Protein AF-U1NSD7-F1 (afdb_monomer_lite)

Secondary structure (DSSP, 8-state):
---TTSGGGS-TTTTSS----B-TTS--B--TT-S---TT-----HHHHHHHHHHHHHHHHHHHHHHHTTSS-HHHHHHH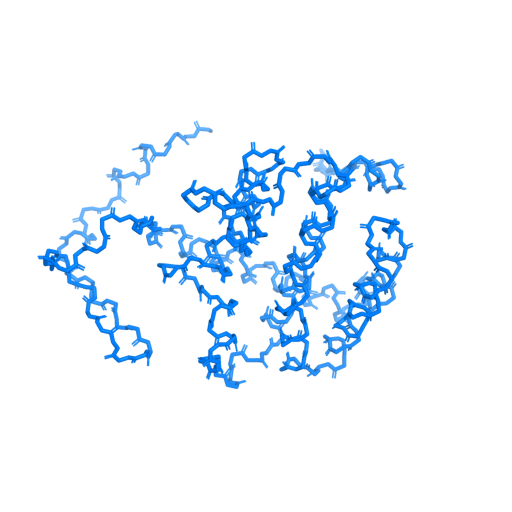HHT-TTS-HHHHHHHHHHHHHHHTT-HHHHHHHHHHHHHHHHHHHHHHTT---EEEETTEEEEPPHHHHHHHHHHHT-HHHHHHHHHHHT-TTTT-HHHHHHTT---GGG-SHHHHHHHHHHHHHHHHHHSHHHHHHHH---------

Structure (mmCIF, N/CA/C/O backbone):
data_AF-U1NSD7-F1
#
_entry.id   AF-U1NSD7-F1
#
loop_
_atom_site.group_PDB
_atom_site.id
_atom_site.type_symbol
_atom_site.label_atom_id
_atom_site.label_alt_id
_atom_site.label_comp_id
_atom_site.label_asym_id
_atom_site.label_entity_id
_atom_site.label_seq_id
_atom_site.pdbx_PDB_ins_code
_atom_site.Cartn_x
_atom_site.Cartn_y
_atom_site.Cartn_z
_atom_site.occupancy
_atom_site.B_iso_or_equiv
_atom_site.auth_seq_id
_atom_site.auth_comp_id
_atom_site.auth_asym_id
_atom_site.auth_atom_id
_atom_site.pdbx_PDB_model_num
ATOM 1 N N . TRP A 1 1 ? -5.505 -25.548 -16.895 1.00 31.30 1 TRP A N 1
ATOM 2 C CA . TRP A 1 1 ? -4.388 -24.746 -17.408 1.00 31.30 1 TRP A CA 1
ATOM 3 C C . TRP A 1 1 ? -4.687 -24.513 -18.867 1.00 31.30 1 TRP A C 1
ATOM 5 O O . TRP A 1 1 ? -4.387 -25.375 -19.680 1.00 31.30 1 TRP A O 1
ATOM 15 N N . GLU A 1 2 ? -5.412 -23.439 -19.145 1.00 28.89 2 GLU A N 1
ATOM 16 C CA . GLU A 1 2 ? -5.669 -22.968 -20.506 1.00 28.89 2 GLU A CA 1
ATOM 17 C C . GLU A 1 2 ? -4.778 -21.746 -20.707 1.00 28.89 2 GLU A C 1
ATOM 19 O O . GLU A 1 2 ? -4.651 -20.900 -19.818 1.00 28.89 2 GLU A O 1
ATOM 24 N N . THR A 1 3 ? -4.068 -21.737 -21.825 1.00 34.81 3 THR A N 1
ATOM 25 C CA . THR A 1 3 ? -3.119 -20.695 -22.215 1.00 34.81 3 THR A CA 1
ATOM 26 C C . THR A 1 3 ? -3.888 -19.450 -22.663 1.00 34.81 3 THR A C 1
ATOM 28 O O . THR A 1 3 ? -5.005 -19.556 -23.163 1.00 34.81 3 THR A O 1
ATOM 31 N N . ILE A 1 4 ? -3.278 -18.270 -22.521 1.00 41.53 4 ILE A N 1
ATOM 32 C CA . ILE A 1 4 ? -3.845 -16.942 -22.843 1.00 41.53 4 ILE A CA 1
ATOM 33 C C . ILE A 1 4 ? -4.476 -16.865 -24.255 1.00 41.53 4 ILE A C 1
ATOM 35 O O . ILE A 1 4 ? -5.395 -16.079 -24.466 1.00 41.53 4 ILE A O 1
ATOM 39 N N . GLU A 1 5 ? -4.055 -17.720 -25.191 1.00 40.72 5 GLU A N 1
ATOM 40 C CA . GLU A 1 5 ? -4.602 -17.812 -26.554 1.00 40.72 5 GLU A CA 1
ATOM 41 C C . GLU A 1 5 ? -6.031 -18.390 -26.645 1.00 40.72 5 GLU A C 1
ATOM 43 O O . GLU A 1 5 ? -6.730 -18.121 -27.618 1.00 40.72 5 GLU A O 1
ATOM 48 N N . GLU A 1 6 ? -6.516 -19.158 -25.663 1.00 37.75 6 GLU A N 1
ATOM 49 C CA . GLU A 1 6 ? -7.816 -19.851 -25.785 1.00 37.75 6 GLU A CA 1
ATOM 50 C C . GLU A 1 6 ? -9.026 -18.959 -25.439 1.00 37.75 6 GLU A C 1
ATOM 52 O O . GLU A 1 6 ? -10.132 -19.171 -25.942 1.00 37.75 6 GLU A O 1
ATOM 57 N N . ILE A 1 7 ? -8.809 -17.893 -24.659 1.00 44.31 7 ILE A N 1
ATOM 58 C CA . ILE A 1 7 ? -9.862 -16.967 -24.200 1.00 44.31 7 ILE A CA 1
ATOM 59 C C . ILE A 1 7 ? -10.321 -16.010 -25.322 1.00 44.31 7 ILE A C 1
ATOM 61 O O . ILE A 1 7 ? -11.402 -15.426 -25.239 1.00 44.31 7 ILE A O 1
ATOM 65 N N . GLU A 1 8 ? -9.552 -15.871 -26.408 1.00 40.22 8 GLU A N 1
ATOM 66 C CA . GLU A 1 8 ? -9.889 -14.985 -27.535 1.00 40.22 8 GLU A CA 1
ATOM 67 C C . GLU A 1 8 ? -10.982 -15.528 -28.472 1.00 40.22 8 GLU A C 1
ATOM 69 O O . GLU A 1 8 ? -11.504 -14.778 -29.299 1.00 40.22 8 GLU A O 1
ATOM 74 N N . SER A 1 9 ? -11.371 -16.802 -28.361 1.00 37.41 9 SER A N 1
ATOM 75 C CA . SER A 1 9 ? -12.237 -17.426 -29.374 1.00 37.41 9 SER A CA 1
ATOM 76 C C . SER A 1 9 ? -13.749 -17.272 -29.159 1.00 37.41 9 SER A C 1
ATOM 78 O O . SER A 1 9 ? -14.505 -17.459 -30.111 1.00 37.41 9 SER A O 1
ATOM 80 N N . ASP A 1 10 ? -14.213 -16.837 -27.983 1.00 43.09 10 ASP A N 1
ATOM 81 C CA . ASP A 1 10 ? -15.645 -16.823 -27.657 1.00 43.09 10 ASP A CA 1
ATOM 82 C C . ASP A 1 10 ? -16.159 -15.427 -27.265 1.00 43.09 10 ASP A C 1
ATOM 84 O O . ASP A 1 10 ? -16.451 -15.140 -26.107 1.00 43.09 10 ASP A O 1
ATOM 88 N N . THR A 1 11 ? -16.292 -14.522 -28.245 1.00 41.94 11 THR A N 1
ATOM 89 C CA . THR A 1 11 ? -17.484 -13.650 -28.421 1.00 41.94 11 THR A CA 1
ATOM 90 C C . THR A 1 11 ? -17.324 -12.691 -29.619 1.00 41.94 11 THR A C 1
ATOM 92 O O . THR A 1 11 ? -16.717 -11.628 -29.492 1.00 41.94 11 THR A O 1
ATOM 95 N N . PRO A 1 12 ? -17.957 -12.961 -30.779 1.00 45.25 12 PRO A N 1
ATOM 96 C CA . PRO A 1 12 ? -17.819 -12.141 -31.993 1.00 45.25 12 PRO A CA 1
ATOM 97 C C . PRO A 1 12 ? -18.627 -10.826 -31.970 1.00 45.25 12 PRO A C 1
ATOM 99 O O . PRO A 1 12 ? -18.708 -10.127 -32.975 1.00 45.25 12 PRO A O 1
ATOM 102 N N . LEU A 1 13 ? -19.257 -10.485 -30.839 1.00 40.19 13 LEU A N 1
ATOM 103 C CA . LEU A 1 13 ? -20.096 -9.288 -30.678 1.00 40.19 13 LEU A CA 1
ATOM 104 C C . LEU A 1 13 ? -19.347 -8.092 -30.069 1.00 40.19 13 LEU A C 1
ATOM 106 O O . LEU A 1 13 ? -19.846 -6.970 -30.135 1.00 40.19 13 LEU A O 1
ATOM 110 N N . SER A 1 14 ? -18.159 -8.304 -29.495 1.00 46.53 14 SER A N 1
ATOM 111 C CA . SER A 1 14 ? -17.355 -7.242 -28.870 1.00 46.53 14 SER A CA 1
ATOM 112 C C . SER A 1 14 ? -16.599 -6.370 -29.883 1.00 46.53 14 SER A C 1
ATOM 114 O O . SER A 1 14 ? -16.209 -5.257 -29.545 1.00 46.53 14 SER A O 1
ATOM 116 N N . SER A 1 15 ? -16.454 -6.832 -31.130 1.00 43.66 15 SER A N 1
ATOM 117 C CA . SER A 1 15 ? -15.701 -6.170 -32.206 1.00 43.66 15 SER A CA 1
ATOM 118 C C . SER A 1 15 ? -16.514 -5.180 -33.053 1.00 43.66 15 SER A C 1
ATOM 120 O O . SER A 1 15 ? -15.960 -4.533 -33.937 1.00 43.66 15 SER A O 1
ATOM 122 N N . ILE A 1 16 ? -17.827 -5.049 -32.818 1.00 45.16 16 ILE A N 1
ATOM 123 C CA . ILE A 1 16 ? -18.730 -4.256 -33.679 1.00 45.16 16 ILE A CA 1
ATOM 124 C C . ILE A 1 16 ? -19.013 -2.852 -33.114 1.00 45.16 16 ILE A C 1
ATOM 126 O O . ILE A 1 16 ? -19.447 -1.966 -33.850 1.00 45.16 16 ILE A O 1
ATOM 130 N N . LEU A 1 17 ? -18.750 -2.606 -31.828 1.00 36.50 17 LEU A N 1
ATOM 131 C CA . LEU A 1 17 ? -19.009 -1.310 -31.198 1.00 36.50 17 LEU A CA 1
ATOM 132 C C . LEU A 1 17 ? -17.693 -0.657 -30.762 1.00 36.50 17 LEU A C 1
ATOM 134 O O . LEU A 1 17 ? -17.072 -1.158 -29.824 1.00 36.50 17 LEU A O 1
ATOM 138 N N . PRO A 1 18 ? -17.273 0.466 -31.379 1.00 33.91 18 PRO A N 1
ATOM 139 C CA . PRO A 1 18 ? -16.110 1.199 -30.902 1.00 33.91 18 PRO A CA 1
ATOM 140 C C . PRO A 1 18 ? -16.374 1.666 -29.467 1.00 33.91 18 PRO A C 1
ATOM 142 O O . PRO A 1 18 ? -17.299 2.439 -29.202 1.00 33.91 18 PRO A O 1
ATOM 145 N N . ARG A 1 19 ? -15.581 1.159 -28.518 1.00 41.97 19 ARG A N 1
ATOM 146 C CA . ARG A 1 19 ? -15.600 1.626 -27.131 1.00 41.97 19 ARG A CA 1
ATOM 147 C C . ARG A 1 19 ? -14.821 2.928 -27.060 1.00 41.97 19 ARG A C 1
ATOM 149 O O . ARG A 1 19 ? -13.606 2.930 -27.199 1.00 41.97 19 ARG A O 1
ATOM 156 N N . VAL A 1 20 ? -15.536 4.017 -26.813 1.00 39.59 20 VAL A N 1
ATOM 157 C CA . VAL A 1 20 ? -14.927 5.285 -26.424 1.00 39.59 20 VAL A CA 1
ATOM 158 C C . VAL A 1 20 ? -14.818 5.289 -24.904 1.00 39.59 20 VAL A C 1
ATOM 160 O O . VAL A 1 20 ? -15.831 5.402 -24.210 1.00 39.59 20 VAL A O 1
ATOM 163 N N . THR A 1 21 ? -13.605 5.142 -24.378 1.00 41.38 21 THR A N 1
ATOM 164 C CA . THR A 1 21 ? -13.328 5.384 -22.959 1.00 41.38 21 THR A CA 1
ATOM 165 C C . THR A 1 21 ? -12.949 6.854 -22.815 1.00 41.38 21 THR A C 1
ATOM 167 O O . THR A 1 21 ? -11.930 7.293 -23.343 1.00 41.38 21 THR A O 1
ATOM 170 N N . ILE A 1 22 ? -13.801 7.637 -22.155 1.00 36.88 22 ILE A N 1
ATOM 171 C CA . ILE A 1 22 ? -13.512 9.034 -21.816 1.00 36.88 22 ILE A CA 1
ATOM 172 C C . ILE A 1 22 ? -12.906 9.019 -20.413 1.00 36.88 22 ILE A C 1
ATOM 174 O O . ILE A 1 22 ? -13.562 8.566 -19.473 1.00 36.88 22 ILE A O 1
ATOM 178 N N . SER A 1 23 ? -11.660 9.475 -20.276 1.00 42.47 23 SER A N 1
ATOM 179 C CA . SER A 1 23 ? -11.066 9.716 -18.960 1.00 42.47 23 SER A CA 1
ATOM 180 C C . SER A 1 23 ? -11.851 10.821 -18.224 1.00 42.47 23 SER A C 1
ATOM 182 O O . SER A 1 23 ? -12.270 11.787 -18.873 1.00 42.47 23 SER A O 1
ATOM 184 N N . PRO A 1 24 ? -12.026 10.753 -16.886 1.00 42.16 24 PRO A N 1
ATOM 185 C CA . PRO A 1 24 ? -12.584 11.855 -16.090 1.00 42.16 24 PRO A CA 1
ATOM 186 C C . PRO A 1 24 ? -11.844 13.192 -16.277 1.00 42.16 24 PRO A C 1
ATOM 188 O O . PRO A 1 24 ? -12.380 14.247 -15.951 1.00 42.16 24 PRO A O 1
ATOM 191 N N . GLU A 1 25 ? -10.617 13.147 -16.801 1.00 52.44 25 GLU A N 1
ATOM 192 C CA . GLU A 1 25 ? -9.709 14.283 -16.971 1.00 52.44 25 GLU A CA 1
ATOM 193 C C . GLU A 1 25 ? -10.022 15.170 -18.189 1.00 52.44 25 GLU A C 1
ATOM 195 O O . GLU A 1 25 ? -9.401 16.218 -18.349 1.00 52.44 25 GLU A O 1
ATOM 200 N N . GLY A 1 26 ? -10.961 14.788 -19.065 1.00 44.19 26 GLY A N 1
ATOM 201 C CA . GLY A 1 26 ? -11.290 15.571 -20.266 1.00 44.19 26 GLY A CA 1
ATOM 202 C C . GLY A 1 26 ? -10.162 15.657 -21.307 1.00 44.19 26 GLY A C 1
ATOM 203 O O . GLY A 1 26 ? -10.347 16.308 -22.335 1.00 44.19 26 GLY A O 1
ATOM 204 N N . ASP A 1 27 ? -9.037 14.977 -21.074 1.00 35.06 27 ASP A N 1
ATOM 205 C CA . ASP A 1 27 ? -7.913 14.884 -21.995 1.00 35.06 27 ASP A CA 1
ATOM 206 C C . ASP A 1 27 ? -7.898 13.506 -22.682 1.00 35.06 27 ASP A C 1
ATOM 208 O O . ASP A 1 27 ? -7.796 12.461 -22.046 1.00 35.06 27 ASP A O 1
ATOM 212 N N . SER A 1 28 ? -7.998 13.561 -24.013 1.00 43.28 28 SER A N 1
ATOM 213 C CA . SER A 1 28 ? -7.867 12.508 -25.035 1.00 43.28 28 SER A CA 1
ATOM 214 C C . SER A 1 28 ? -8.832 11.310 -25.051 1.00 43.28 28 SER A C 1
ATOM 216 O O . SER A 1 28 ? -8.999 10.541 -24.112 1.00 43.28 28 SER A O 1
ATOM 218 N N . ILE A 1 29 ? -9.397 11.126 -26.244 1.00 42.19 29 ILE A N 1
ATOM 219 C CA . ILE A 1 29 ? -10.290 10.060 -26.696 1.00 42.19 29 ILE A CA 1
ATOM 220 C C . ILE A 1 29 ? -9.451 8.806 -26.990 1.00 42.19 29 ILE A C 1
ATOM 222 O O . ILE A 1 29 ? -8.629 8.834 -27.910 1.00 42.19 29 ILE A O 1
ATOM 226 N N . GLU A 1 30 ? -9.694 7.686 -26.299 1.00 40.75 30 GLU A N 1
ATOM 227 C CA . GLU A 1 30 ? -9.318 6.367 -26.829 1.00 40.75 30 GLU A CA 1
ATOM 228 C C . GLU A 1 30 ? -10.147 6.127 -28.102 1.00 40.75 30 GLU A C 1
ATOM 230 O O . GLU A 1 30 ? -11.288 5.672 -28.059 1.00 40.75 30 GLU A O 1
ATOM 235 N N . THR A 1 31 ? -9.590 6.512 -29.249 1.00 39.53 31 THR A N 1
ATOM 236 C CA . THR A 1 31 ? -10.098 6.129 -30.567 1.00 39.53 31 THR A CA 1
ATOM 237 C C . THR A 1 31 ? -9.090 5.149 -31.131 1.00 39.53 31 THR A C 1
ATOM 239 O O . THR A 1 31 ? -7.909 5.487 -31.243 1.00 39.53 31 THR A O 1
ATOM 242 N N . GLU A 1 32 ? -9.529 3.936 -31.466 1.00 37.91 32 GLU A N 1
ATOM 243 C CA . GLU A 1 32 ? -8.709 3.018 -32.255 1.00 37.91 32 GLU A CA 1
ATOM 244 C C . GLU A 1 32 ? -8.234 3.746 -33.524 1.00 37.91 32 GLU A C 1
ATOM 246 O O . GLU A 1 32 ? -9.044 4.121 -34.370 1.00 37.91 32 GLU A O 1
ATOM 251 N N . GLY A 1 33 ? -6.921 4.000 -33.620 1.00 38.47 33 GLY A N 1
ATOM 252 C CA . GLY A 1 33 ? -6.278 4.580 -34.805 1.00 38.47 33 GLY A CA 1
ATOM 253 C C . GLY A 1 33 ? -5.841 6.052 -34.744 1.00 38.47 33 GLY A C 1
ATOM 254 O O . GLY A 1 33 ? -5.567 6.618 -35.802 1.00 38.47 33 GLY A O 1
ATOM 255 N N . SER A 1 34 ? -5.748 6.704 -33.577 1.00 34.00 34 SER A N 1
ATOM 256 C CA . SER A 1 34 ? -5.193 8.072 -33.515 1.00 34.00 34 SER A CA 1
ATOM 257 C C . SER A 1 34 ? -3.653 8.086 -33.668 1.00 34.00 34 SER A C 1
ATOM 259 O O . SER A 1 34 ? -2.983 7.362 -32.937 1.00 34.00 34 SER A O 1
ATOM 261 N N . PRO A 1 35 ? -3.045 8.925 -34.539 1.00 33.97 35 PRO A N 1
ATOM 262 C CA . PRO A 1 35 ? -1.593 8.942 -34.793 1.00 33.97 35 PRO A CA 1
ATOM 263 C C . PRO A 1 35 ? -0.736 9.513 -33.647 1.00 33.97 35 PRO A C 1
ATOM 265 O O . PRO A 1 35 ? 0.480 9.619 -33.783 1.00 33.97 35 PRO A O 1
ATOM 268 N N . LEU A 1 36 ? -1.347 9.908 -32.528 1.00 37.72 36 LEU A N 1
ATOM 269 C CA . LEU A 1 36 ? -0.667 10.392 -31.323 1.00 37.72 36 LEU A CA 1
ATOM 270 C C . LEU A 1 36 ? -0.324 9.216 -30.394 1.00 37.72 36 LEU A C 1
ATOM 272 O O . LEU A 1 36 ? -0.655 9.218 -29.211 1.00 37.72 36 LEU A O 1
ATOM 276 N N . HIS A 1 37 ? 0.306 8.179 -30.937 1.00 41.25 37 HIS A N 1
ATOM 277 C CA . HIS A 1 37 ? 0.851 7.096 -30.131 1.00 41.25 37 HIS A CA 1
ATOM 278 C C . HIS A 1 37 ? 2.202 7.542 -29.556 1.00 41.25 37 HIS A C 1
ATOM 280 O O . HIS A 1 37 ? 3.176 7.698 -30.286 1.00 41.25 37 HIS A O 1
ATOM 286 N N . GLN A 1 38 ? 2.276 7.729 -28.234 1.00 40.12 38 GLN A N 1
ATOM 287 C CA . GLN A 1 38 ? 3.502 7.348 -27.532 1.00 40.12 38 GLN A CA 1
ATOM 288 C C . GLN A 1 38 ? 3.612 5.831 -27.716 1.00 40.12 38 GLN A C 1
ATOM 290 O O . GLN A 1 38 ? 2.783 5.094 -27.186 1.00 40.12 38 GLN A O 1
ATOM 295 N N . GLU A 1 39 ? 4.570 5.395 -28.531 1.00 37.69 39 GLU A N 1
ATOM 296 C CA . GLU A 1 39 ? 4.780 3.999 -28.947 1.00 37.69 39 GLU A CA 1
ATOM 297 C C . GLU A 1 39 ? 5.115 3.039 -27.783 1.00 37.69 39 GLU A C 1
ATOM 299 O O . GLU A 1 39 ? 5.142 1.832 -27.992 1.00 37.69 39 GLU A O 1
ATOM 304 N N . ASP A 1 40 ? 5.263 3.538 -26.550 1.00 45.72 40 ASP A N 1
ATOM 305 C CA . ASP A 1 40 ? 5.818 2.776 -25.420 1.00 45.72 40 ASP A CA 1
ATOM 306 C C . ASP A 1 40 ? 4.846 2.518 -24.249 1.00 45.72 40 ASP A C 1
ATOM 308 O O . ASP A 1 40 ? 5.251 1.979 -23.220 1.00 45.72 40 ASP A O 1
ATOM 312 N N . ALA A 1 41 ? 3.568 2.907 -24.339 1.00 55.59 41 ALA A N 1
ATOM 313 C CA . ALA A 1 41 ? 2.619 2.641 -23.252 1.00 55.59 41 ALA A CA 1
ATOM 314 C C . ALA A 1 41 ? 2.066 1.208 -23.339 1.00 55.59 41 ALA A C 1
ATOM 316 O O . ALA A 1 41 ? 1.315 0.882 -24.261 1.00 55.59 41 ALA A O 1
ATOM 317 N N . GLU A 1 42 ? 2.390 0.367 -22.352 1.00 66.00 42 GLU A N 1
ATOM 318 C CA . GLU A 1 42 ? 1.842 -0.985 -22.220 1.00 66.00 42 GLU A CA 1
ATOM 319 C C . GLU A 1 42 ? 0.298 -0.924 -22.214 1.00 66.00 42 GLU A C 1
ATOM 321 O O . GLU A 1 42 ? -0.338 -0.312 -21.342 1.00 66.00 42 GLU A O 1
ATOM 326 N N . ARG A 1 43 ? -0.340 -1.507 -23.239 1.00 80.06 43 ARG A N 1
ATOM 327 C CA . ARG A 1 43 ? -1.804 -1.514 -23.361 1.00 80.06 43 ARG A CA 1
ATOM 328 C C . ARG A 1 43 ? -2.369 -2.635 -22.498 1.00 80.06 43 ARG A C 1
ATOM 330 O O . ARG A 1 43 ? -2.435 -3.781 -22.929 1.00 80.06 43 ARG A O 1
ATOM 337 N N . ILE A 1 44 ? -2.834 -2.289 -21.300 1.00 87.00 44 ILE A N 1
ATOM 338 C CA . ILE A 1 44 ? -3.449 -3.254 -20.381 1.00 87.00 44 ILE A CA 1
ATOM 339 C C . ILE A 1 44 ? -4.798 -3.733 -20.954 1.00 87.00 44 ILE A C 1
ATOM 341 O O . ILE A 1 44 ? -5.690 -2.901 -21.189 1.00 87.00 44 ILE A O 1
ATOM 345 N N . PRO A 1 45 ? -5.002 -5.053 -21.145 1.00 88.88 45 PRO A N 1
ATOM 346 C CA . PRO A 1 45 ? -6.251 -5.594 -21.668 1.00 88.88 45 PRO A CA 1
ATOM 347 C C . PRO A 1 45 ? -7.475 -5.181 -20.839 1.00 88.88 45 PRO A C 1
ATOM 349 O O . PRO A 1 45 ? -7.471 -5.184 -19.606 1.00 88.88 45 PRO A O 1
ATOM 352 N N . SER A 1 46 ? -8.582 -4.861 -21.517 1.00 87.94 46 SER A N 1
ATOM 353 C CA . SER A 1 46 ? -9.833 -4.485 -20.835 1.00 87.94 46 SER A CA 1
ATOM 354 C C . SER A 1 46 ? -10.407 -5.621 -19.982 1.00 87.94 46 SER A C 1
ATOM 356 O O . SER A 1 46 ? -11.000 -5.358 -18.935 1.00 87.94 46 SER A O 1
ATOM 358 N N . SER A 1 47 ? -10.227 -6.871 -20.418 1.00 88.81 47 SER A N 1
ATOM 359 C CA . SER A 1 47 ? -10.604 -8.077 -19.672 1.00 88.81 47 SER A CA 1
ATOM 360 C C . SER A 1 47 ? -9.869 -8.158 -18.336 1.00 88.81 47 SER A C 1
ATOM 362 O O . SER A 1 47 ? -10.514 -8.347 -17.306 1.00 88.81 47 SER A O 1
ATOM 364 N N . TYR A 1 48 ? -8.558 -7.902 -18.341 1.00 90.62 48 TYR A N 1
ATOM 365 C CA . TYR A 1 48 ? -7.739 -7.867 -17.133 1.00 90.62 48 TYR A CA 1
ATOM 366 C C . TYR A 1 48 ? -8.235 -6.799 -16.151 1.00 90.62 48 TYR A C 1
ATOM 368 O O . TYR A 1 48 ? -8.524 -7.106 -14.997 1.00 90.62 48 TYR A O 1
ATOM 376 N N . LYS A 1 49 ? -8.450 -5.557 -16.612 1.00 88.75 49 LYS A N 1
ATOM 377 C CA . LYS A 1 49 ? -8.973 -4.471 -15.756 1.00 88.75 49 LYS A CA 1
ATOM 378 C C . LYS A 1 49 ? -10.321 -4.825 -15.122 1.00 88.75 49 LYS A C 1
ATOM 380 O O . LYS A 1 49 ? -10.569 -4.515 -13.958 1.00 88.75 49 LYS A O 1
ATOM 385 N N . MET A 1 50 ? -11.204 -5.469 -15.883 1.00 89.81 50 MET A N 1
ATOM 386 C CA . MET A 1 50 ? -12.506 -5.911 -15.386 1.00 89.81 50 MET A CA 1
ATOM 387 C C . MET A 1 50 ? -12.367 -7.018 -14.335 1.00 89.81 50 MET A C 1
ATOM 389 O O . MET A 1 50 ? -13.008 -6.943 -13.285 1.00 89.81 50 MET A O 1
ATOM 393 N N . GLN A 1 51 ? -11.517 -8.012 -14.595 1.00 91.19 51 GLN A N 1
ATOM 394 C CA . GLN A 1 51 ? -11.247 -9.106 -13.668 1.00 91.19 51 GLN A CA 1
ATOM 395 C C . GLN A 1 51 ? -10.609 -8.596 -12.373 1.00 91.19 51 GLN A C 1
ATOM 397 O O . GLN A 1 51 ? -11.084 -8.934 -11.293 1.00 91.19 51 GLN A O 1
ATOM 402 N N . MET A 1 52 ? -9.609 -7.719 -12.469 1.00 92.50 52 MET A N 1
ATOM 403 C CA . MET A 1 52 ? -8.958 -7.091 -11.321 1.00 92.50 52 MET A CA 1
ATOM 404 C C . MET A 1 52 ? -9.972 -6.370 -10.427 1.00 92.50 52 MET A C 1
ATOM 406 O O . MET A 1 52 ? -10.028 -6.624 -9.228 1.00 92.50 52 MET A O 1
ATOM 410 N N . ARG A 1 53 ? -10.842 -5.525 -10.999 1.00 92.25 53 ARG A N 1
ATOM 411 C CA . ARG A 1 53 ? -11.898 -4.838 -10.230 1.00 92.25 53 ARG A CA 1
ATOM 412 C C . ARG A 1 53 ? -12.859 -5.816 -9.561 1.00 92.25 53 ARG A C 1
ATOM 414 O O . ARG A 1 53 ? -13.299 -5.575 -8.438 1.00 92.25 53 ARG A O 1
ATOM 421 N N . HIS A 1 54 ? -13.198 -6.908 -10.244 1.00 92.69 54 HIS A N 1
ATOM 422 C CA . HIS A 1 54 ? -14.063 -7.943 -9.692 1.00 92.69 54 HIS A CA 1
ATOM 423 C C . HIS A 1 54 ? -13.411 -8.651 -8.496 1.00 92.69 54 HIS A C 1
ATOM 425 O O . HIS A 1 54 ? -14.030 -8.740 -7.435 1.00 92.69 54 HIS A O 1
ATOM 431 N N . LEU A 1 55 ? -12.156 -9.085 -8.636 1.00 93.25 55 LEU A N 1
ATOM 432 C CA . LEU A 1 55 ? -11.398 -9.741 -7.568 1.00 93.25 55 LEU A CA 1
ATOM 433 C C . LEU A 1 55 ? -11.154 -8.800 -6.384 1.00 93.25 55 LEU A C 1
ATOM 435 O O . LEU A 1 55 ? -11.403 -9.188 -5.245 1.00 93.25 55 LEU A O 1
ATOM 439 N N . ASN A 1 56 ? -10.795 -7.540 -6.644 1.00 94.81 56 ASN A N 1
ATOM 440 C CA . ASN A 1 56 ? -10.646 -6.516 -5.610 1.00 94.81 56 ASN A CA 1
ATOM 441 C C . ASN A 1 56 ? -11.942 -6.323 -4.820 1.00 94.81 56 ASN A C 1
ATOM 443 O O . ASN A 1 56 ? -11.910 -6.202 -3.601 1.00 94.81 56 ASN A O 1
ATOM 447 N N . ARG A 1 57 ? -13.103 -6.350 -5.484 1.00 95.06 57 ARG A N 1
ATOM 448 C CA . ARG A 1 57 ? -14.399 -6.255 -4.800 1.00 95.06 57 ARG A CA 1
ATOM 449 C C . ARG A 1 57 ? -14.689 -7.475 -3.923 1.00 95.06 57 ARG A C 1
ATOM 451 O O . ARG A 1 57 ? -15.226 -7.311 -2.830 1.00 95.06 57 ARG A O 1
ATOM 458 N N . ILE A 1 58 ? -14.355 -8.683 -4.381 1.00 96.69 58 ILE A N 1
ATOM 459 C CA . ILE A 1 58 ? -14.486 -9.901 -3.566 1.00 96.69 58 ILE A CA 1
ATOM 460 C C . ILE A 1 58 ? -13.585 -9.802 -2.333 1.00 96.69 58 ILE A C 1
ATOM 462 O O . ILE A 1 58 ? -14.061 -10.028 -1.221 1.00 96.69 58 ILE A O 1
ATOM 466 N N . LEU A 1 59 ? -12.322 -9.414 -2.523 1.00 95.31 59 LEU A N 1
ATOM 467 C CA . LEU A 1 59 ? -11.358 -9.236 -1.442 1.00 95.31 59 LEU A CA 1
ATOM 468 C C . LEU A 1 59 ? -11.848 -8.206 -0.421 1.00 95.31 59 LEU A C 1
ATOM 470 O O . LEU A 1 59 ? -11.876 -8.497 0.766 1.00 95.31 59 LEU A O 1
ATOM 474 N N . VAL A 1 60 ? -12.309 -7.039 -0.873 1.00 96.75 60 VAL A N 1
ATOM 475 C CA . VAL A 1 60 ? -12.844 -5.983 0.004 1.00 96.75 60 VAL A CA 1
ATOM 476 C C . VAL A 1 60 ? -14.028 -6.479 0.816 1.00 96.75 60 VAL A C 1
ATOM 478 O O . VAL A 1 60 ? -14.085 -6.218 2.010 1.00 96.75 60 VAL A O 1
ATOM 481 N N . ASN A 1 61 ? -14.963 -7.205 0.201 1.00 96.19 61 ASN A N 1
ATOM 482 C CA . ASN A 1 61 ? -16.112 -7.744 0.926 1.00 96.19 61 ASN A CA 1
ATOM 483 C C . ASN A 1 61 ? -15.685 -8.771 1.985 1.00 96.19 61 ASN A C 1
ATOM 485 O O . ASN A 1 61 ? -16.264 -8.807 3.069 1.00 96.19 61 ASN A O 1
ATOM 489 N N . ALA A 1 62 ? -14.682 -9.599 1.679 1.00 96.25 62 ALA A N 1
ATOM 490 C CA . ALA A 1 62 ? -14.128 -10.549 2.635 1.00 96.25 62 ALA A CA 1
ATOM 491 C C . ALA A 1 62 ? -13.417 -9.828 3.791 1.00 96.25 62 ALA A C 1
ATOM 493 O O . ALA A 1 62 ? -13.696 -10.126 4.948 1.00 96.25 62 ALA A O 1
ATOM 494 N N . LEU A 1 63 ? -12.560 -8.848 3.486 1.00 94.69 63 LEU A N 1
ATOM 495 C CA . LEU A 1 63 ? -11.871 -8.027 4.483 1.00 94.69 63 LEU A CA 1
ATOM 496 C C . LEU A 1 63 ? -12.868 -7.282 5.368 1.00 94.69 63 LEU A C 1
ATOM 498 O O . LEU A 1 63 ? -12.726 -7.333 6.582 1.00 94.69 63 LEU A O 1
ATOM 502 N N . TYR A 1 64 ? -13.911 -6.696 4.779 1.00 95.12 64 TYR A N 1
ATOM 503 C CA . TYR A 1 64 ? -14.977 -6.028 5.516 1.00 95.12 64 TYR A CA 1
ATOM 504 C C . TYR A 1 64 ? -15.662 -6.975 6.503 1.00 95.12 64 TYR A C 1
ATOM 506 O O . TYR A 1 64 ? -15.779 -6.659 7.683 1.00 95.12 64 TYR A O 1
ATOM 514 N N . GLY A 1 65 ? -16.052 -8.173 6.053 1.00 95.62 65 GLY A N 1
ATOM 515 C CA . GLY A 1 65 ? -16.647 -9.180 6.934 1.00 95.62 65 GLY A CA 1
ATOM 516 C C . GLY A 1 65 ? -15.717 -9.596 8.077 1.00 95.62 65 GLY A C 1
ATOM 517 O O . GLY A 1 65 ? -16.161 -9.703 9.215 1.00 95.62 65 GLY A O 1
ATOM 518 N N . LEU A 1 66 ? -14.425 -9.786 7.794 1.00 94.69 66 LEU A N 1
ATOM 519 C CA . LEU A 1 66 ? -13.426 -10.147 8.803 1.00 94.69 66 LEU A CA 1
ATOM 520 C C . LEU A 1 66 ? -13.175 -9.014 9.807 1.00 94.69 66 LEU A C 1
ATOM 522 O O . LEU A 1 66 ? -13.001 -9.286 10.994 1.00 94.69 66 LEU A O 1
ATOM 526 N N . THR A 1 67 ? -13.178 -7.755 9.360 1.00 93.25 67 THR A N 1
ATOM 527 C CA . THR A 1 67 ? -13.020 -6.603 10.256 1.00 93.25 67 THR A CA 1
ATOM 528 C C . THR A 1 67 ? -14.252 -6.379 11.124 1.00 93.25 67 THR A C 1
ATOM 530 O O . THR A 1 67 ? -14.116 -6.196 12.329 1.00 93.25 67 THR A O 1
ATOM 533 N N . GLU A 1 68 ? -15.454 -6.471 10.550 1.00 92.88 68 GLU A N 1
ATOM 534 C CA . GLU A 1 68 ? -16.718 -6.301 11.284 1.00 92.88 68 GLU A CA 1
ATOM 535 C C . GLU A 1 68 ? -16.934 -7.399 12.334 1.00 92.88 68 GLU A C 1
ATOM 537 O O . GLU A 1 68 ? -17.429 -7.133 13.429 1.00 92.88 68 GLU A O 1
ATOM 542 N N . ASN A 1 69 ? -16.525 -8.636 12.035 1.00 94.31 69 ASN A N 1
ATOM 543 C CA . ASN A 1 69 ? -16.612 -9.750 12.981 1.00 94.31 69 ASN A CA 1
ATOM 544 C C . ASN A 1 69 ? -15.522 -9.714 14.069 1.00 94.31 69 ASN A C 1
ATOM 546 O O . ASN A 1 69 ? -15.581 -10.501 15.014 1.00 94.31 69 ASN A O 1
ATOM 550 N N . GLY A 1 70 ? -14.526 -8.829 13.946 1.00 92.69 70 GLY A N 1
ATOM 551 C CA . GLY A 1 70 ? -13.372 -8.769 14.846 1.00 92.69 70 GLY A CA 1
ATOM 552 C C . GLY A 1 70 ? -12.347 -9.891 14.638 1.00 92.69 70 GLY A C 1
ATOM 553 O O . GLY A 1 70 ? -11.476 -10.074 15.486 1.00 92.69 70 GLY A O 1
ATOM 554 N N . ASP A 1 71 ? -12.428 -10.628 13.525 1.00 94.06 71 ASP A N 1
ATOM 555 C CA . ASP A 1 71 ? -11.455 -11.664 13.150 1.00 94.06 71 ASP A CA 1
ATOM 556 C C . ASP A 1 71 ? -10.115 -11.042 12.725 1.00 94.06 71 ASP A C 1
ATOM 558 O O . ASP A 1 71 ? -9.046 -11.611 12.960 1.00 94.06 71 ASP A O 1
ATOM 562 N N . ILE A 1 72 ? -10.177 -9.860 12.104 1.00 92.12 72 ILE A N 1
ATOM 563 C CA . ILE A 1 72 ? -9.027 -9.011 11.796 1.00 92.12 72 ILE A CA 1
ATOM 564 C C . ILE A 1 72 ? -9.247 -7.643 12.437 1.00 92.12 72 ILE A C 1
ATOM 566 O O . ILE A 1 72 ? -10.248 -6.976 12.206 1.00 92.12 72 ILE A O 1
ATOM 570 N N . THR A 1 73 ? -8.272 -7.202 13.218 1.00 95.00 73 THR A N 1
ATOM 571 C CA . THR A 1 73 ? -8.295 -5.942 13.963 1.00 95.00 73 THR A CA 1
ATOM 572 C C . THR A 1 73 ? -7.065 -5.103 13.645 1.00 95.00 73 THR A C 1
ATOM 574 O O . THR A 1 73 ? -6.066 -5.613 13.131 1.00 95.00 73 THR A O 1
ATOM 577 N N . GLU A 1 74 ? -7.102 -3.826 14.024 1.00 95.94 74 GLU A N 1
ATOM 578 C CA . GLU A 1 74 ? -5.946 -2.924 13.975 1.00 95.94 74 GLU A CA 1
ATOM 579 C C . GLU A 1 74 ? -4.704 -3.569 14.610 1.00 95.94 74 GLU A C 1
ATOM 581 O O . GLU A 1 74 ? -3.626 -3.603 14.019 1.00 95.94 74 GLU A O 1
ATOM 586 N N . THR A 1 75 ? -4.878 -4.199 15.777 1.00 94.81 75 THR A N 1
ATOM 587 C CA . THR A 1 75 ? -3.796 -4.874 16.505 1.00 94.81 75 THR A CA 1
ATOM 588 C C . THR A 1 75 ? -3.156 -6.002 15.695 1.00 94.81 75 THR A C 1
ATOM 590 O O . THR A 1 75 ? -1.954 -6.225 15.821 1.00 94.81 75 THR A O 1
ATOM 593 N N . ASN A 1 76 ? -3.911 -6.703 14.841 1.00 92.00 76 ASN A N 1
ATOM 594 C CA . ASN A 1 76 ? -3.335 -7.742 13.986 1.00 92.00 76 ASN A CA 1
ATOM 595 C C . ASN A 1 76 ? -2.361 -7.149 12.963 1.00 92.00 76 ASN A C 1
ATOM 597 O O . ASN A 1 76 ? -1.273 -7.694 12.789 1.00 92.00 76 ASN A O 1
ATOM 601 N N . PHE A 1 77 ? -2.711 -6.019 12.343 1.00 92.69 77 PHE A N 1
ATOM 602 C CA . PHE A 1 77 ? -1.831 -5.326 11.399 1.00 92.69 77 PHE A CA 1
ATOM 603 C C . PHE A 1 77 ? -0.616 -4.700 12.087 1.00 92.69 77 PHE A C 1
ATOM 605 O O . PHE A 1 77 ? 0.498 -4.830 11.586 1.00 92.69 77 PHE A O 1
ATOM 612 N N . ILE A 1 78 ? -0.801 -4.092 13.262 1.00 92.81 78 ILE A N 1
ATOM 613 C CA . ILE A 1 78 ? 0.306 -3.555 14.068 1.00 92.81 78 ILE A CA 1
ATOM 614 C C . ILE A 1 78 ? 1.281 -4.672 14.454 1.00 92.81 78 ILE A C 1
ATOM 616 O O . ILE A 1 78 ? 2.495 -4.522 14.327 1.00 92.81 78 ILE A O 1
ATOM 620 N N . CYS A 1 79 ? 0.752 -5.819 14.886 1.00 89.19 79 CYS A N 1
ATOM 621 C CA . CYS A 1 79 ? 1.560 -6.990 15.197 1.00 89.19 79 CYS A CA 1
ATOM 622 C C . CYS A 1 79 ? 2.329 -7.460 13.958 1.00 89.19 79 CYS A C 1
ATOM 624 O O . CYS A 1 79 ? 3.536 -7.669 14.040 1.00 89.19 79 CYS A O 1
ATOM 626 N N . LEU A 1 80 ? 1.673 -7.561 12.800 1.00 86.69 80 LEU A N 1
ATOM 627 C CA . LEU A 1 80 ? 2.321 -7.962 11.551 1.00 86.69 80 LEU A CA 1
ATOM 628 C C . LEU A 1 80 ? 3.455 -7.005 11.148 1.00 86.69 80 LEU A C 1
ATOM 630 O O . LEU A 1 80 ? 4.521 -7.467 10.757 1.00 86.69 80 LEU A O 1
ATOM 634 N N . LEU A 1 81 ? 3.246 -5.695 11.301 1.00 89.88 81 LEU A N 1
ATOM 635 C CA . LEU A 1 81 ? 4.250 -4.665 11.025 1.00 89.88 81 LEU A CA 1
ATOM 636 C C . LEU A 1 81 ? 5.443 -4.744 11.986 1.00 89.88 81 LEU A C 1
ATOM 638 O O . LEU A 1 81 ? 6.586 -4.612 11.564 1.00 89.88 81 LEU A O 1
ATOM 642 N N . SER A 1 82 ? 5.189 -4.995 13.274 1.00 85.62 82 SER A N 1
ATOM 643 C CA . SER A 1 82 ? 6.242 -5.104 14.297 1.00 85.62 82 SER A CA 1
ATOM 644 C C . SER A 1 82 ? 7.193 -6.289 14.091 1.00 85.62 82 SER A C 1
ATOM 646 O O . SER A 1 82 ? 8.278 -6.311 14.666 1.00 85.62 82 SER A O 1
ATOM 648 N N . HIS A 1 83 ? 6.790 -7.261 13.272 1.00 79.56 83 HIS A N 1
ATOM 649 C CA . HIS A 1 83 ? 7.602 -8.415 12.902 1.00 79.56 83 HIS A CA 1
ATOM 650 C C . HIS A 1 83 ? 8.432 -8.195 11.634 1.00 79.56 83 HIS A C 1
ATOM 652 O O . HIS A 1 83 ? 9.195 -9.077 11.259 1.00 79.56 83 HIS A O 1
ATOM 658 N N . THR A 1 84 ? 8.313 -7.034 10.987 1.00 79.44 84 THR A N 1
ATOM 659 C CA . THR A 1 84 ? 9.169 -6.661 9.863 1.00 79.44 84 THR A CA 1
ATOM 660 C C . THR A 1 84 ? 10.355 -5.838 10.361 1.00 79.44 84 THR A C 1
ATOM 662 O O . THR A 1 84 ? 10.232 -4.640 10.620 1.00 79.44 84 THR A O 1
ATOM 665 N N . ASP A 1 85 ? 11.526 -6.458 10.464 1.00 79.56 85 ASP A N 1
ATOM 666 C CA . ASP A 1 85 ? 12.787 -5.780 10.801 1.00 79.56 85 ASP A CA 1
ATOM 667 C C . ASP A 1 85 ? 13.415 -5.035 9.609 1.00 79.56 85 ASP A C 1
ATOM 669 O O . ASP A 1 85 ? 14.262 -4.166 9.802 1.00 79.56 85 ASP A O 1
ATOM 673 N N . ARG A 1 86 ? 12.916 -5.316 8.403 1.00 82.75 86 ARG A N 1
ATOM 674 C CA . ARG A 1 86 ? 13.377 -4.798 7.106 1.00 82.75 86 ARG A CA 1
ATOM 675 C C . ARG A 1 86 ? 12.897 -3.410 6.694 1.00 82.75 86 ARG A C 1
ATOM 677 O O . ARG A 1 86 ? 13.036 -2.990 5.547 1.00 82.75 86 ARG A O 1
ATOM 684 N N . LEU A 1 87 ? 12.187 -2.729 7.583 1.00 88.31 87 LEU A N 1
ATOM 685 C CA . LEU A 1 87 ? 11.648 -1.402 7.310 1.00 88.31 87 LEU A CA 1
ATOM 686 C C . LEU A 1 87 ? 12.417 -0.357 8.093 1.00 88.31 87 LEU A C 1
ATOM 688 O O . LEU A 1 87 ? 12.789 -0.567 9.247 1.00 88.31 87 LEU A O 1
ATOM 692 N N . SER A 1 88 ? 12.588 0.815 7.481 1.00 89.25 88 SER A N 1
ATOM 693 C CA . SER A 1 88 ? 13.126 1.960 8.202 1.00 89.25 88 SER A CA 1
ATOM 694 C C . SER A 1 88 ? 12.216 2.317 9.392 1.00 89.25 88 SER A C 1
ATOM 696 O O . SER A 1 88 ? 10.995 2.153 9.299 1.00 89.25 88 SER A O 1
ATOM 698 N N . PRO A 1 89 ? 12.762 2.849 10.504 1.00 91.00 89 PRO A N 1
ATOM 699 C CA . PRO A 1 89 ? 11.940 3.299 11.629 1.00 91.00 89 PRO A CA 1
ATOM 700 C C . PRO A 1 89 ? 10.855 4.301 11.209 1.00 91.00 89 PRO A C 1
ATOM 702 O O . PRO A 1 89 ? 9.734 4.253 11.708 1.00 91.00 89 PRO A O 1
ATOM 705 N N . ASP A 1 90 ? 11.166 5.165 10.239 1.00 92.12 90 ASP A N 1
ATOM 706 C CA . ASP A 1 90 ? 10.202 6.107 9.676 1.00 92.12 90 ASP A CA 1
ATOM 707 C C . ASP A 1 90 ? 9.089 5.379 8.908 1.00 92.12 90 ASP A C 1
ATOM 709 O O . ASP A 1 90 ? 7.918 5.704 9.093 1.00 92.12 90 ASP A O 1
ATOM 713 N N . ASP A 1 91 ? 9.415 4.383 8.072 1.00 92.50 91 ASP A N 1
ATOM 714 C CA . ASP A 1 91 ? 8.400 3.569 7.387 1.00 92.50 91 ASP A CA 1
ATOM 715 C C . ASP A 1 91 ? 7.476 2.880 8.387 1.00 92.50 91 ASP A C 1
ATOM 717 O O . ASP A 1 91 ? 6.263 2.924 8.212 1.00 92.50 91 ASP A O 1
ATOM 721 N N . GLN A 1 92 ? 8.020 2.312 9.464 1.00 93.31 92 GLN A N 1
ATOM 722 C CA . GLN A 1 92 ? 7.210 1.681 10.506 1.00 93.31 92 GLN A CA 1
ATOM 723 C C . GLN A 1 92 ? 6.243 2.676 11.165 1.00 93.31 92 GLN A C 1
ATOM 725 O O . GLN A 1 92 ? 5.066 2.361 11.326 1.00 93.31 92 GLN A O 1
ATOM 730 N N . LEU A 1 93 ? 6.698 3.885 11.509 1.00 94.56 93 LEU A N 1
ATOM 731 C CA . LEU A 1 93 ? 5.838 4.900 12.128 1.00 94.56 93 LEU A CA 1
ATOM 732 C C . LEU A 1 93 ? 4.738 5.385 11.177 1.00 94.56 93 LEU A C 1
ATOM 734 O O . LEU A 1 93 ? 3.570 5.406 11.554 1.00 94.56 93 LE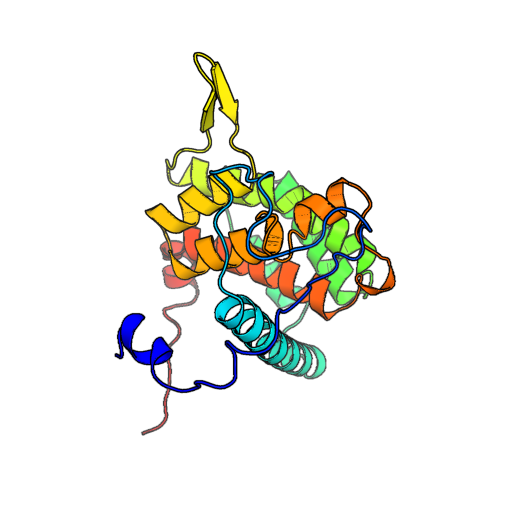U A O 1
ATOM 738 N N . PHE A 1 94 ? 5.075 5.702 9.926 1.00 96.44 94 PHE A N 1
ATOM 739 C CA . PHE A 1 94 ? 4.060 6.128 8.959 1.00 96.44 94 PHE A CA 1
ATOM 740 C C . PHE A 1 94 ? 3.076 5.007 8.597 1.00 96.44 94 PHE A C 1
ATOM 742 O O . PHE A 1 94 ? 1.909 5.286 8.319 1.00 96.44 94 PHE A O 1
ATOM 749 N N . LEU A 1 95 ? 3.517 3.745 8.578 1.00 96.50 95 LEU A N 1
ATOM 750 C CA . LEU A 1 95 ? 2.619 2.608 8.374 1.00 96.50 95 LEU A CA 1
ATOM 751 C C . LEU A 1 95 ? 1.723 2.359 9.592 1.00 96.50 95 LEU A C 1
ATOM 753 O O . LEU A 1 95 ? 0.573 1.972 9.407 1.00 96.50 95 LEU A O 1
ATOM 757 N N . MET A 1 96 ? 2.201 2.632 10.808 1.00 96.88 96 MET A N 1
ATOM 758 C CA . MET A 1 96 ? 1.361 2.648 12.009 1.00 96.88 96 MET A CA 1
ATOM 759 C C . MET A 1 96 ? 0.240 3.686 11.869 1.00 96.88 96 MET A C 1
ATOM 761 O O . MET A 1 96 ? -0.929 3.342 12.019 1.00 96.88 96 MET A O 1
ATOM 765 N N . ASP A 1 97 ? 0.582 4.922 11.486 1.00 98.06 97 ASP A N 1
ATOM 766 C CA . ASP A 1 97 ? -0.397 5.997 11.277 1.00 98.06 97 ASP A CA 1
ATOM 767 C C . ASP A 1 97 ? -1.399 5.649 10.166 1.00 98.06 97 ASP A C 1
ATOM 769 O O . ASP A 1 97 ? -2.596 5.905 10.300 1.00 98.06 97 ASP A O 1
ATOM 773 N N . LEU A 1 98 ? -0.932 5.015 9.082 1.00 98.25 98 LEU A N 1
ATOM 774 C CA . LEU A 1 98 ? -1.791 4.479 8.026 1.00 98.25 98 LEU A CA 1
ATOM 775 C C . LEU A 1 98 ? -2.783 3.448 8.578 1.00 98.25 98 LEU A C 1
ATOM 777 O O . LEU A 1 98 ? -3.973 3.538 8.276 1.00 98.25 98 LEU A O 1
ATOM 781 N N . ILE A 1 99 ? -2.303 2.465 9.348 1.00 98.06 99 ILE A N 1
ATOM 782 C CA . ILE A 1 99 ? -3.141 1.418 9.947 1.00 98.06 99 ILE A CA 1
ATOM 783 C C . ILE A 1 99 ? -4.225 2.072 10.805 1.00 98.06 99 ILE A C 1
ATOM 785 O O . ILE A 1 99 ? -5.411 1.844 10.564 1.00 98.06 99 ILE A O 1
ATOM 789 N N . THR A 1 100 ? -3.840 2.949 11.731 1.00 98.19 100 THR A N 1
ATOM 790 C CA . THR A 1 100 ? -4.788 3.655 12.596 1.00 98.19 100 THR A CA 1
ATOM 791 C C . THR A 1 100 ? -5.786 4.478 11.777 1.00 98.19 100 THR A C 1
ATOM 793 O O . THR A 1 100 ? -6.989 4.381 12.003 1.00 98.19 100 THR A O 1
ATOM 796 N N . ALA A 1 101 ? -5.341 5.213 10.753 1.00 98.44 101 ALA A N 1
ATOM 797 C CA . ALA A 1 101 ? -6.237 5.992 9.899 1.00 98.44 101 ALA A CA 1
ATOM 798 C C . ALA A 1 101 ? -7.262 5.124 9.141 1.00 98.44 101 ALA A C 1
ATOM 800 O O . ALA A 1 101 ? -8.395 5.560 8.940 1.00 98.44 101 ALA A O 1
ATOM 801 N N . VAL A 1 102 ? -6.906 3.898 8.733 1.00 98.12 102 VAL A N 1
ATOM 802 C CA . VAL A 1 102 ? -7.855 2.958 8.108 1.00 98.12 102 VAL A CA 1
ATOM 803 C C . VAL A 1 102 ? -8.932 2.519 9.101 1.00 98.12 102 VAL A C 1
ATOM 805 O O . VAL A 1 102 ? -10.115 2.551 8.758 1.00 98.12 102 VAL A O 1
ATOM 808 N N . PHE A 1 103 ? -8.534 2.121 10.312 1.00 97.19 103 PHE A N 1
ATOM 809 C CA . PHE A 1 103 ? -9.452 1.602 11.334 1.00 97.19 103 PHE A CA 1
ATOM 810 C C . PHE A 1 103 ? -10.280 2.692 12.030 1.00 97.19 103 PHE A C 1
ATOM 812 O O . PHE A 1 103 ? -11.378 2.409 12.496 1.00 97.19 103 PHE A O 1
ATOM 819 N N . GLU A 1 104 ? -9.812 3.941 12.035 1.00 97.56 104 GLU A N 1
ATOM 820 C CA . GLU A 1 104 ? -10.567 5.117 12.494 1.00 97.56 104 GLU A CA 1
ATOM 821 C C . GLU A 1 104 ? -11.401 5.781 11.382 1.00 97.56 104 GLU A C 1
ATOM 823 O O . GLU A 1 104 ? -11.894 6.896 11.550 1.00 97.56 104 GLU A O 1
ATOM 828 N N . GLU A 1 105 ? -11.541 5.127 10.224 1.00 97.25 105 GLU A N 1
ATOM 829 C CA . GLU A 1 105 ? -12.329 5.604 9.077 1.00 97.25 105 GLU A CA 1
ATOM 830 C C . GLU A 1 105 ? -11.847 6.938 8.468 1.00 97.25 105 GLU A C 1
ATOM 832 O O . GLU A 1 105 ? -12.549 7.601 7.699 1.00 97.25 105 GLU A O 1
ATOM 837 N N . ARG A 1 106 ? -10.597 7.328 8.736 1.00 98.44 106 ARG A N 1
ATOM 838 C CA . ARG A 1 106 ? -9.938 8.513 8.167 1.00 98.44 106 ARG A CA 1
ATOM 839 C C . ARG A 1 106 ? -9.352 8.197 6.786 1.00 98.44 106 ARG A C 1
ATOM 841 O O . ARG A 1 106 ? -8.162 8.363 6.530 1.00 98.44 106 ARG A O 1
ATOM 848 N N . TYR A 1 107 ? -10.198 7.749 5.856 1.00 98.25 107 TYR A N 1
ATOM 849 C CA . TYR A 1 107 ? -9.758 7.155 4.583 1.00 98.25 107 TYR A CA 1
ATOM 850 C C . TYR A 1 107 ? -8.953 8.090 3.679 1.00 98.25 107 TYR A C 1
ATOM 852 O O . TYR A 1 107 ? -7.987 7.652 3.060 1.00 98.25 107 TYR A O 1
ATOM 860 N N . SER A 1 108 ? -9.314 9.374 3.603 1.00 97.25 108 SER A N 1
ATOM 861 C CA . SER A 1 108 ? -8.538 10.342 2.816 1.00 97.25 108 SER A CA 1
ATOM 862 C C . SER A 1 108 ? -7.104 10.444 3.338 1.00 97.25 108 SER A C 1
ATOM 864 O O . SER A 1 108 ? -6.161 10.436 2.552 1.00 97.25 108 SER A O 1
ATOM 866 N N . GLU A 1 109 ? -6.933 10.504 4.657 1.00 97.69 109 GLU A N 1
ATOM 867 C CA . GLU A 1 109 ? -5.618 10.550 5.293 1.00 97.69 109 GLU A CA 1
ATOM 868 C C . GLU A 1 109 ? -4.849 9.251 5.055 1.00 97.69 109 GLU A C 1
ATOM 870 O O . GLU A 1 109 ? -3.719 9.299 4.573 1.00 97.69 109 GLU A O 1
ATOM 875 N N . ALA A 1 110 ? -5.494 8.102 5.278 1.00 98.19 110 ALA A N 1
ATOM 876 C CA . ALA A 1 110 ? -4.915 6.790 5.015 1.00 98.19 110 ALA A CA 1
ATOM 877 C C . ALA A 1 110 ? -4.380 6.680 3.577 1.00 98.19 110 ALA A C 1
ATOM 879 O O . ALA A 1 110 ? -3.234 6.295 3.357 1.00 98.19 110 ALA A O 1
ATOM 880 N N . ILE A 1 111 ? -5.167 7.082 2.578 1.00 97.88 111 ILE A N 1
ATOM 881 C CA . ILE A 1 111 ? -4.749 6.998 1.175 1.00 97.88 111 ILE A CA 1
ATOM 882 C C . ILE A 1 111 ? -3.532 7.887 0.912 1.00 97.88 111 ILE A C 1
ATOM 884 O O . ILE A 1 111 ? -2.553 7.424 0.329 1.00 97.88 111 ILE A O 1
ATOM 888 N N . HIS A 1 112 ? -3.543 9.140 1.370 1.00 96.38 112 HIS A N 1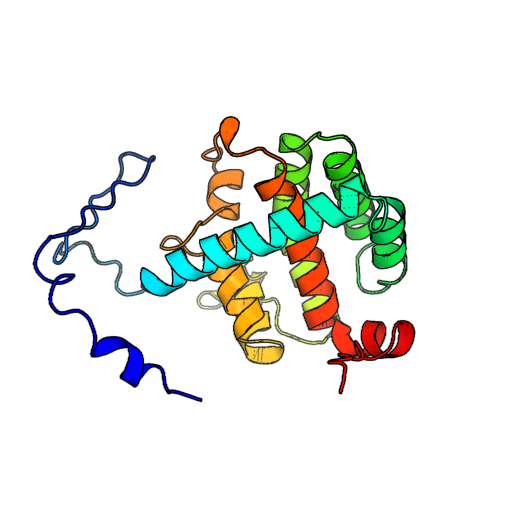
ATOM 889 C CA . HIS A 1 112 ? -2.411 10.045 1.158 1.00 96.38 112 HIS A CA 1
ATOM 890 C C . HIS A 1 112 ? -1.136 9.592 1.890 1.00 96.38 112 HIS A C 1
ATOM 892 O O . HIS A 1 112 ? -0.043 9.694 1.319 1.00 96.38 112 HIS A O 1
ATOM 898 N N . LEU A 1 113 ? -1.258 9.044 3.104 1.00 96.06 113 LEU A N 1
ATOM 899 C CA . LEU A 1 113 ? -0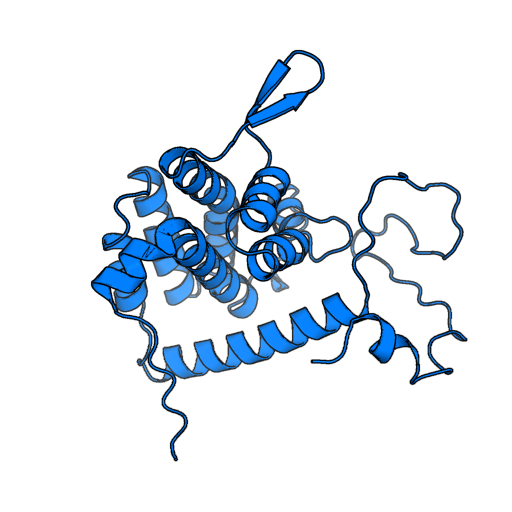.139 8.460 3.848 1.00 96.06 113 LEU A CA 1
ATOM 900 C C . LEU A 1 113 ? 0.430 7.237 3.119 1.00 96.06 113 LEU A C 1
ATOM 902 O O . LEU A 1 113 ? 1.618 7.208 2.784 1.00 96.06 113 LEU A O 1
ATOM 906 N N . GLY A 1 114 ? -0.418 6.255 2.804 1.00 95.44 114 GLY A N 1
ATOM 907 C CA . GLY A 1 114 ? 0.009 5.002 2.183 1.00 95.44 114 GLY A CA 1
ATOM 908 C C . GLY A 1 114 ? 0.607 5.201 0.788 1.00 95.44 114 GLY A C 1
ATOM 909 O O . GLY A 1 114 ? 1.655 4.633 0.485 1.00 95.44 114 GLY A O 1
ATOM 910 N N . MET A 1 115 ? 0.022 6.075 -0.039 1.00 93.81 115 MET A N 1
ATOM 911 C CA . MET A 1 115 ? 0.556 6.388 -1.375 1.00 93.81 115 MET A CA 1
ATOM 912 C C . MET A 1 115 ? 1.948 7.006 -1.316 1.00 93.81 115 MET A C 1
ATOM 914 O O . MET A 1 115 ? 2.810 6.695 -2.143 1.00 93.81 115 MET A O 1
ATOM 918 N N . SER A 1 116 ? 2.177 7.868 -0.325 1.00 90.00 116 SER A N 1
ATOM 919 C CA . SER A 1 116 ? 3.466 8.526 -0.129 1.00 90.00 116 SER A CA 1
ATOM 920 C C . SER A 1 116 ? 4.532 7.537 0.346 1.00 90.00 116 SER A C 1
ATOM 922 O O . SER A 1 116 ? 5.677 7.610 -0.106 1.00 90.00 116 SER A O 1
ATOM 924 N N . ARG A 1 117 ? 4.167 6.582 1.214 1.00 92.31 117 ARG A N 1
ATOM 925 C CA . ARG A 1 117 ? 5.110 5.586 1.751 1.00 92.31 117 ARG A CA 1
ATOM 926 C C . ARG A 1 117 ? 5.389 4.414 0.830 1.00 92.31 117 ARG A C 1
ATOM 928 O O . ARG A 1 117 ? 6.486 3.872 0.908 1.00 92.31 117 ARG A O 1
ATOM 935 N N . MET A 1 118 ? 4.476 4.054 -0.071 1.00 93.06 118 MET A N 1
ATOM 936 C CA . MET A 1 118 ? 4.620 2.857 -0.909 1.00 93.06 118 MET A CA 1
ATOM 937 C C . MET A 1 118 ? 5.968 2.794 -1.647 1.00 93.06 118 MET A C 1
ATOM 939 O O . MET A 1 118 ? 6.598 1.743 -1.674 1.00 93.06 118 MET A O 1
ATOM 943 N N . LYS A 1 119 ? 6.469 3.919 -2.185 1.00 92.88 119 LYS A N 1
ATOM 944 C CA . LYS A 1 119 ? 7.801 3.951 -2.821 1.00 92.88 119 LYS A CA 1
ATOM 945 C C . LYS A 1 119 ? 8.927 3.633 -1.828 1.00 92.88 119 LYS A C 1
ATOM 947 O O . LYS A 1 119 ? 9.815 2.866 -2.177 1.00 92.88 119 LYS A O 1
ATOM 952 N N . SER A 1 120 ? 8.901 4.240 -0.639 1.00 92.25 120 SER A N 1
ATOM 953 C CA . SER A 1 120 ? 9.924 4.032 0.399 1.00 92.25 120 SER A CA 1
ATOM 954 C C . SER A 1 120 ? 9.944 2.573 0.835 1.00 92.25 120 SER A C 1
ATOM 956 O O . SER A 1 120 ? 10.980 1.932 0.726 1.00 92.25 120 SER A O 1
ATOM 958 N N . VAL A 1 121 ? 8.772 2.025 1.177 1.00 92.69 121 VAL A N 1
ATOM 959 C CA . VAL A 1 121 ? 8.601 0.621 1.572 1.00 92.69 121 VAL A CA 1
ATOM 960 C C . VAL A 1 121 ? 9.174 -0.326 0.519 1.00 92.69 121 VAL A C 1
ATOM 962 O O . VAL A 1 121 ? 10.012 -1.160 0.842 1.00 92.69 121 VAL A O 1
ATOM 965 N N . VAL A 1 122 ? 8.782 -0.181 -0.753 1.00 93.50 122 VAL A N 1
ATOM 966 C CA . VAL A 1 122 ? 9.288 -1.063 -1.819 1.00 93.50 122 VAL A CA 1
ATOM 967 C C . VAL A 1 122 ? 10.803 -0.889 -2.007 1.00 93.50 122 VAL A C 1
ATOM 969 O O . VAL A 1 122 ? 11.502 -1.883 -2.171 1.00 93.50 122 VAL A O 1
ATOM 972 N N . SER A 1 123 ? 11.324 0.345 -1.963 1.00 92.44 123 SER A N 1
ATOM 973 C CA . SER A 1 123 ? 12.767 0.613 -2.107 1.00 92.44 123 SER A CA 1
ATOM 974 C C . SER A 1 123 ? 13.569 -0.072 -1.004 1.00 92.44 123 SER A C 1
ATOM 976 O O . SER A 1 123 ? 14.506 -0.799 -1.309 1.00 92.44 123 SER A O 1
ATOM 978 N N . THR A 1 124 ? 13.178 0.099 0.262 1.00 90.44 124 THR A N 1
ATOM 979 C CA . THR A 1 124 ? 13.894 -0.489 1.401 1.00 90.44 124 THR A CA 1
ATOM 980 C C . THR A 1 124 ? 13.893 -2.015 1.330 1.00 90.44 124 THR A C 1
ATOM 982 O O . THR A 1 124 ? 14.948 -2.632 1.442 1.00 90.44 124 THR A O 1
ATOM 985 N N . LEU A 1 125 ? 12.745 -2.635 1.036 1.00 89.50 125 LEU A N 1
ATOM 986 C CA . LEU A 1 125 ? 12.656 -4.095 0.920 1.00 89.50 125 LEU A CA 1
ATOM 987 C C . LEU A 1 125 ? 13.533 -4.653 -0.215 1.00 89.50 125 LEU A C 1
ATOM 989 O O . LEU A 1 125 ? 14.159 -5.707 -0.071 1.00 89.50 125 LEU A O 1
ATOM 993 N N . LEU A 1 126 ? 13.589 -3.957 -1.354 1.00 90.44 126 LEU A N 1
ATOM 994 C CA . LEU A 1 126 ? 14.432 -4.352 -2.483 1.00 90.44 126 LEU A CA 1
ATOM 995 C C . LEU A 1 126 ? 15.927 -4.134 -2.196 1.00 90.44 126 LEU A C 1
ATOM 997 O O . LEU A 1 126 ? 16.742 -4.983 -2.547 1.00 90.44 126 LEU A O 1
ATOM 1001 N N . GLU A 1 127 ? 16.296 -3.042 -1.526 1.00 88.44 127 GLU A N 1
ATOM 1002 C CA . GLU A 1 127 ? 17.681 -2.775 -1.114 1.00 88.44 127 GLU A CA 1
ATOM 1003 C C . GLU A 1 127 ? 18.217 -3.873 -0.193 1.00 88.44 127 GLU A C 1
ATOM 1005 O O . GLU A 1 127 ? 19.317 -4.385 -0.408 1.00 88.44 127 GLU A O 1
ATOM 1010 N N . GLU A 1 128 ? 17.429 -4.289 0.797 1.00 82.88 128 GLU A N 1
ATOM 1011 C CA . GLU A 1 128 ? 17.847 -5.309 1.762 1.00 82.88 128 GLU A CA 1
ATOM 1012 C C . GLU A 1 128 ? 17.988 -6.710 1.163 1.00 82.88 128 GLU A C 1
ATOM 1014 O O . GLU A 1 128 ? 18.786 -7.524 1.629 1.00 82.88 128 GLU A O 1
ATOM 1019 N N . THR A 1 129 ? 17.251 -6.988 0.093 1.00 81.81 129 THR A N 1
ATOM 1020 C CA . THR A 1 129 ? 17.357 -8.241 -0.664 1.00 81.81 129 THR A CA 1
ATOM 1021 C C . THR A 1 129 ? 18.451 -8.202 -1.736 1.00 81.81 129 THR A C 1
ATOM 1023 O O . THR A 1 129 ? 18.690 -9.201 -2.414 1.00 81.81 129 THR A O 1
ATOM 1026 N N . GLY A 1 130 ? 19.153 -7.072 -1.880 1.00 79.50 130 GLY A N 1
ATOM 1027 C CA . GLY A 1 130 ? 20.206 -6.874 -2.876 1.00 79.50 130 GLY A CA 1
ATOM 1028 C C . GLY A 1 130 ? 19.686 -6.644 -4.299 1.00 79.50 130 GLY A C 1
ATOM 1029 O O . GLY A 1 130 ? 20.471 -6.694 -5.249 1.00 79.50 130 GLY A O 1
ATOM 1030 N N . ALA A 1 131 ? 18.384 -6.402 -4.464 1.00 83.31 131 ALA A N 1
ATOM 1031 C CA . ALA A 1 131 ? 17.778 -6.089 -5.749 1.00 83.31 131 ALA A CA 1
ATOM 1032 C C . ALA A 1 131 ? 18.051 -4.632 -6.158 1.00 83.31 131 ALA A C 1
ATOM 1034 O O . ALA A 1 131 ? 18.249 -3.742 -5.330 1.00 83.31 131 ALA A O 1
ATOM 1035 N N . SER A 1 132 ? 18.063 -4.372 -7.469 1.00 79.00 132 SER A N 1
ATOM 1036 C CA . SER A 1 132 ? 18.318 -3.022 -7.976 1.00 79.00 132 SER A CA 1
ATOM 1037 C C . SER A 1 132 ? 17.145 -2.086 -7.683 1.00 79.00 132 SER A C 1
ATOM 1039 O O . SER A 1 132 ? 16.011 -2.340 -8.095 1.00 79.00 132 SER A O 1
ATOM 1041 N N . VAL A 1 133 ? 17.454 -0.958 -7.044 1.00 83.06 133 VAL A N 1
ATOM 1042 C CA . VAL A 1 133 ? 16.529 0.164 -6.797 1.00 83.06 133 VAL A CA 1
ATOM 1043 C C . VAL A 1 133 ? 16.862 1.409 -7.614 1.00 83.06 133 VAL A C 1
ATOM 1045 O O . VAL A 1 133 ? 16.269 2.475 -7.426 1.00 83.06 133 VAL A O 1
ATOM 1048 N N . THR A 1 134 ? 17.829 1.299 -8.520 1.00 76.75 134 THR A N 1
ATOM 1049 C CA . THR A 1 134 ? 18.253 2.391 -9.391 1.00 76.75 134 THR A CA 1
ATOM 1050 C C . THR A 1 134 ? 17.796 2.159 -10.824 1.00 76.75 134 THR A C 1
ATOM 1052 O O . THR A 1 134 ? 17.641 1.030 -11.287 1.00 76.75 134 THR A O 1
ATOM 1055 N N . SER A 1 135 ? 17.571 3.260 -11.529 1.00 73.94 135 SER A N 1
ATOM 1056 C CA . SER A 1 135 ? 17.328 3.302 -12.966 1.00 73.94 135 SER A CA 1
ATOM 1057 C C . SER A 1 135 ? 18.442 4.095 -13.638 1.00 73.94 135 SER A C 1
ATOM 1059 O O . SER A 1 135 ? 18.902 5.102 -13.092 1.00 73.94 135 SER A O 1
ATOM 1061 N N . VAL A 1 136 ? 18.848 3.658 -14.828 1.00 75.44 136 VAL A N 1
ATOM 1062 C CA . VAL A 1 136 ? 19.837 4.358 -15.653 1.00 75.44 136 VAL A CA 1
ATOM 1063 C C . VAL A 1 136 ? 19.107 5.309 -16.595 1.00 75.44 136 VAL A C 1
ATOM 1065 O O . VAL A 1 136 ? 18.239 4.873 -17.348 1.00 75.44 136 VAL A O 1
ATOM 1068 N N . ASP A 1 137 ? 19.471 6.588 -16.559 1.00 68.56 137 ASP A N 1
ATOM 1069 C CA . ASP A 1 137 ? 19.001 7.609 -17.495 1.00 68.56 137 ASP A CA 1
ATOM 1070 C C . ASP A 1 137 ? 20.208 8.217 -18.217 1.00 68.56 137 ASP A C 1
ATOM 1072 O O . ASP A 1 137 ? 20.949 9.046 -17.683 1.00 68.56 137 ASP A O 1
ATOM 1076 N N . GLY A 1 138 ? 20.490 7.704 -19.417 1.00 74.19 138 GLY A N 1
ATOM 1077 C CA . GLY A 1 138 ? 21.711 8.031 -20.150 1.00 74.19 138 GLY A CA 1
ATOM 1078 C C . GLY A 1 138 ? 22.972 7.608 -19.387 1.00 74.19 138 GLY A C 1
ATOM 1079 O O . GLY A 1 138 ? 23.296 6.423 -19.327 1.00 74.19 138 GLY A O 1
ATOM 1080 N N . THR A 1 139 ? 23.706 8.582 -18.842 1.00 64.12 139 THR A N 1
ATOM 1081 C CA . THR A 1 139 ? 24.917 8.361 -18.028 1.00 64.12 139 THR A CA 1
ATOM 1082 C C . THR A 1 139 ? 24.675 8.455 -16.523 1.00 64.12 139 THR A C 1
ATOM 1084 O O . THR A 1 139 ? 25.580 8.127 -15.755 1.00 64.12 139 THR A O 1
ATOM 1087 N N . ASP A 1 140 ? 23.488 8.892 -16.100 1.00 69.50 140 ASP A N 1
ATOM 1088 C CA . ASP A 1 140 ? 23.188 9.166 -14.700 1.00 69.50 140 ASP A CA 1
ATOM 1089 C C . ASP A 1 140 ? 22.434 7.990 -14.067 1.00 69.50 140 ASP A C 1
ATOM 1091 O O . ASP A 1 140 ? 21.508 7.414 -14.642 1.00 69.50 140 ASP A O 1
ATOM 1095 N N . ILE A 1 141 ? 22.850 7.619 -12.856 1.00 77.50 141 ILE A N 1
ATOM 1096 C CA . ILE A 1 141 ? 22.177 6.609 -12.037 1.00 77.50 141 ILE A CA 1
ATOM 1097 C C . ILE A 1 141 ? 21.292 7.355 -11.042 1.00 77.50 141 ILE A C 1
ATOM 1099 O O . ILE A 1 141 ? 21.797 8.080 -10.184 1.00 77.50 141 ILE A O 1
ATOM 1103 N N . GLN A 1 142 ? 19.979 7.164 -11.143 1.00 82.81 142 GLN A N 1
ATOM 1104 C CA . GLN A 1 142 ? 18.996 7.771 -10.243 1.00 82.81 142 GLN A CA 1
ATOM 1105 C C . GLN A 1 142 ? 18.149 6.708 -9.545 1.00 82.81 142 GLN A C 1
ATOM 1107 O O . GLN A 1 142 ? 18.085 5.561 -9.986 1.00 82.81 142 GLN A O 1
ATOM 1112 N N . GLN A 1 143 ? 17.491 7.073 -8.444 1.00 80.44 143 GLN A N 1
ATOM 1113 C CA . GLN A 1 143 ? 16.568 6.164 -7.765 1.00 80.44 143 GLN A CA 1
ATOM 1114 C C . GLN A 1 143 ? 15.362 5.886 -8.669 1.00 80.44 143 GLN A C 1
ATOM 1116 O O . GLN A 1 143 ? 14.729 6.823 -9.165 1.00 80.44 143 GLN A O 1
ATOM 1121 N N . ALA A 1 144 ? 15.014 4.613 -8.838 1.00 85.69 144 ALA A N 1
ATOM 1122 C CA . ALA A 1 144 ? 13.874 4.222 -9.646 1.00 85.69 144 ALA A CA 1
ATOM 1123 C C . ALA A 1 144 ? 12.570 4.826 -9.091 1.00 85.69 144 ALA A C 1
ATOM 1125 O O . ALA A 1 144 ? 12.356 4.958 -7.879 1.00 85.69 144 ALA A O 1
ATOM 1126 N N . GLY A 1 145 ? 11.671 5.214 -9.996 1.00 90.50 145 GLY A N 1
ATOM 1127 C CA . GLY A 1 145 ? 10.292 5.536 -9.635 1.00 90.50 145 GLY A CA 1
ATOM 1128 C C . GLY A 1 145 ? 9.543 4.291 -9.150 1.00 90.50 145 GLY A C 1
ATOM 1129 O O . GLY A 1 145 ? 9.975 3.169 -9.402 1.00 90.50 145 GLY A O 1
ATOM 1130 N N . LEU A 1 146 ? 8.384 4.478 -8.505 1.00 92.69 146 LEU A N 1
ATOM 1131 C CA . LEU A 1 146 ? 7.583 3.357 -7.992 1.00 92.69 146 LEU A CA 1
ATOM 1132 C C . LEU A 1 146 ? 7.288 2.305 -9.077 1.00 92.69 146 LEU A C 1
ATOM 1134 O O . LEU A 1 146 ? 7.415 1.122 -8.805 1.00 92.69 146 LEU A O 1
ATOM 1138 N N . GLY A 1 147 ? 6.977 2.720 -10.310 1.00 92.50 147 GLY A N 1
ATOM 1139 C CA . GLY A 1 147 ? 6.713 1.778 -11.406 1.00 92.50 147 GLY A CA 1
ATOM 1140 C C . GLY A 1 147 ? 7.919 0.894 -11.742 1.00 92.50 147 GLY A C 1
ATOM 1141 O O . GLY A 1 147 ? 7.758 -0.304 -11.937 1.00 92.50 147 GLY A O 1
ATOM 1142 N N . GLY A 1 148 ? 9.131 1.460 -11.722 1.00 92.00 148 GLY A N 1
ATOM 1143 C CA . GLY A 1 148 ? 10.368 0.701 -11.926 1.00 92.00 148 GLY A CA 1
ATOM 1144 C C . GLY A 1 148 ? 10.663 -0.259 -10.774 1.00 92.00 148 GLY A C 1
ATOM 1145 O O . GLY A 1 148 ? 11.047 -1.396 -11.011 1.00 92.00 148 GLY A O 1
ATOM 1146 N N . LEU A 1 149 ? 10.403 0.153 -9.530 1.00 94.62 149 LEU A N 1
ATOM 1147 C CA . LEU A 1 149 ? 10.538 -0.735 -8.372 1.00 94.62 149 LEU A CA 1
ATOM 1148 C C . LEU A 1 149 ? 9.536 -1.900 -8.424 1.00 94.62 149 LEU A C 1
ATOM 1150 O O . LEU A 1 149 ? 9.895 -3.039 -8.149 1.00 94.62 149 LEU A O 1
ATOM 1154 N N . LEU A 1 150 ? 8.288 -1.639 -8.822 1.00 95.25 150 LEU A N 1
ATOM 1155 C CA . LEU A 1 150 ? 7.274 -2.683 -8.992 1.00 95.25 150 LEU A CA 1
ATOM 1156 C C . LEU A 1 150 ? 7.594 -3.622 -10.166 1.00 95.25 150 LEU A C 1
ATOM 1158 O O . LEU A 1 150 ? 7.288 -4.807 -10.082 1.00 95.25 150 LEU A O 1
ATOM 1162 N N . ARG A 1 151 ? 8.272 -3.131 -11.212 1.00 94.00 151 ARG A N 1
ATOM 1163 C CA . ARG A 1 151 ? 8.849 -3.974 -12.271 1.00 94.00 151 ARG A CA 1
ATOM 1164 C C . ARG A 1 151 ? 9.925 -4.906 -11.706 1.00 94.00 151 ARG A C 1
ATOM 1166 O O . ARG A 1 151 ? 9.906 -6.095 -11.990 1.00 94.00 151 ARG A O 1
ATOM 1173 N N . THR A 1 152 ? 10.797 -4.413 -10.822 1.00 93.00 152 THR A N 1
ATOM 1174 C CA . THR A 1 152 ? 11.754 -5.272 -10.104 1.00 93.00 152 THR A CA 1
ATOM 1175 C C . THR A 1 152 ? 11.041 -6.340 -9.264 1.00 93.00 152 THR A C 1
ATOM 1177 O O . THR A 1 152 ? 11.500 -7.481 -9.232 1.00 93.00 152 THR A O 1
ATOM 1180 N N . VAL A 1 153 ? 9.918 -6.008 -8.611 1.00 92.88 153 VAL A N 1
ATOM 1181 C CA . VAL A 1 153 ? 9.088 -6.993 -7.886 1.00 92.88 153 VAL A CA 1
ATOM 1182 C C . VAL A 1 153 ? 8.528 -8.058 -8.836 1.00 92.88 153 VAL A C 1
ATOM 1184 O O . VAL A 1 153 ? 8.622 -9.247 -8.532 1.00 92.88 153 VAL A O 1
ATOM 1187 N N . GLU A 1 154 ? 7.995 -7.636 -9.983 1.00 92.38 154 GLU A N 1
ATOM 1188 C CA . GLU A 1 154 ? 7.474 -8.514 -11.040 1.00 92.38 154 GLU A CA 1
ATOM 1189 C C . GLU A 1 154 ? 8.531 -9.509 -11.523 1.00 92.38 154 GLU A C 1
ATOM 1191 O O . GLU A 1 154 ? 8.297 -10.714 -11.533 1.00 92.38 154 GLU A O 1
ATOM 1196 N N . ASP A 1 155 ? 9.720 -9.006 -11.849 1.00 91.94 155 ASP A N 1
ATOM 1197 C CA . ASP A 1 155 ? 10.758 -9.792 -12.512 1.00 91.94 155 ASP A CA 1
ATOM 1198 C C . ASP A 1 155 ? 11.513 -10.731 -11.549 1.00 91.94 155 ASP A C 1
ATOM 1200 O O . ASP A 1 155 ? 12.071 -11.737 -11.987 1.00 91.94 155 ASP A O 1
ATOM 1204 N N . ASN A 1 156 ? 11.563 -10.411 -10.247 1.00 89.62 156 ASN A N 1
ATOM 1205 C CA . ASN A 1 156 ? 12.423 -11.118 -9.284 1.00 89.62 156 ASN A CA 1
ATOM 1206 C C . ASN A 1 156 ? 11.676 -11.853 -8.161 1.00 89.62 156 ASN A C 1
ATOM 1208 O O . ASN A 1 156 ? 12.276 -12.718 -7.524 1.00 89.62 156 ASN A O 1
ATOM 1212 N N . TYR A 1 157 ? 10.405 -11.529 -7.896 1.00 89.56 157 TYR A N 1
ATOM 1213 C CA . TYR A 1 157 ? 9.672 -12.068 -6.740 1.00 89.56 157 TYR A CA 1
ATOM 1214 C C . TYR A 1 157 ? 8.333 -12.693 -7.117 1.00 89.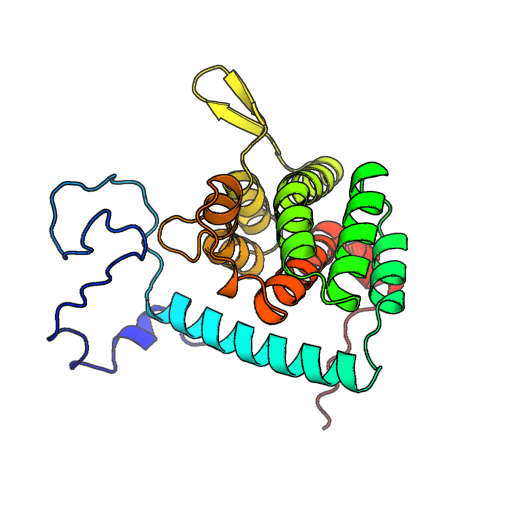56 157 TYR A C 1
ATOM 1216 O O . TYR A 1 157 ? 8.065 -13.837 -6.756 1.00 89.56 157 TYR A O 1
ATOM 1224 N N . SER A 1 158 ? 7.474 -11.947 -7.811 1.00 91.81 158 SER A N 1
ATOM 1225 C CA . SER A 1 158 ? 6.151 -12.424 -8.215 1.00 91.81 158 SER A CA 1
ATOM 1226 C C . SER A 1 158 ? 5.635 -11.603 -9.386 1.00 91.81 158 SER A C 1
ATOM 1228 O O . SER A 1 158 ? 5.286 -10.431 -9.210 1.00 91.81 158 SER A O 1
ATOM 1230 N N . GLU A 1 159 ? 5.546 -12.248 -10.549 1.00 90.75 159 GLU A N 1
ATOM 1231 C CA . GLU A 1 159 ? 5.011 -11.656 -11.775 1.00 90.75 159 GLU A CA 1
ATOM 1232 C C . GLU A 1 159 ? 3.590 -11.121 -11.541 1.00 90.75 159 GLU A C 1
ATOM 1234 O O . GLU A 1 159 ? 3.320 -9.938 -11.742 1.00 90.75 159 GLU A O 1
ATOM 1239 N N . ASP A 1 160 ? 2.709 -11.954 -10.980 1.00 91.00 160 ASP A N 1
ATOM 1240 C CA . ASP A 1 160 ? 1.317 -11.589 -10.702 1.00 91.00 160 ASP A CA 1
ATOM 1241 C C . ASP A 1 160 ? 1.210 -10.383 -9.757 1.00 91.00 160 ASP A C 1
ATOM 1243 O O . ASP A 1 160 ? 0.456 -9.442 -10.021 1.00 91.00 160 ASP A O 1
ATOM 1247 N N . THR A 1 161 ? 1.979 -10.381 -8.659 1.00 92.62 161 THR A N 1
ATOM 1248 C CA . THR A 1 161 ? 1.946 -9.289 -7.671 1.00 92.62 161 THR A CA 1
ATOM 1249 C C . THR A 1 161 ? 2.481 -7.998 -8.285 1.00 92.62 161 THR A C 1
ATOM 1251 O O . THR A 1 161 ? 1.840 -6.954 -8.175 1.00 92.62 161 THR A O 1
ATOM 1254 N N . GLY A 1 162 ? 3.649 -8.051 -8.930 1.00 93.75 162 GLY A N 1
ATOM 1255 C CA . GLY A 1 162 ? 4.275 -6.877 -9.533 1.00 93.75 162 GLY A CA 1
ATOM 1256 C C . GLY A 1 162 ? 3.406 -6.266 -10.631 1.00 93.75 162 GLY A C 1
ATOM 1257 O O . GLY A 1 162 ? 3.137 -5.061 -10.595 1.00 93.75 162 GLY A O 1
ATOM 1258 N N . TYR A 1 163 ? 2.871 -7.100 -11.528 1.00 93.94 163 TYR A N 1
ATOM 1259 C CA . TYR A 1 163 ? 1.988 -6.664 -12.607 1.00 93.94 163 TYR A CA 1
ATOM 1260 C C . TYR A 1 163 ? 0.703 -6.021 -12.069 1.00 93.94 163 TYR A C 1
ATOM 1262 O O . TYR A 1 163 ? 0.361 -4.896 -12.444 1.00 93.94 163 TYR A O 1
ATOM 1270 N N . TYR A 1 164 ? 0.014 -6.679 -11.128 1.00 95.94 164 TYR A N 1
ATOM 1271 C CA . TYR A 1 164 ? -1.185 -6.137 -10.480 1.00 95.94 164 TYR A CA 1
ATOM 1272 C C . TYR A 1 164 ? -0.939 -4.758 -9.855 1.00 95.94 164 TYR A C 1
ATOM 1274 O O . TYR A 1 164 ? -1.700 -3.816 -10.104 1.00 95.94 164 TYR A O 1
ATOM 1282 N N . LEU A 1 165 ? 0.145 -4.606 -9.091 1.00 96.25 165 LEU A N 1
ATOM 1283 C CA . LEU A 1 165 ? 0.472 -3.346 -8.429 1.00 96.25 165 LEU A CA 1
ATOM 1284 C C . LEU A 1 165 ? 0.825 -2.250 -9.437 1.00 96.25 165 LEU A C 1
ATOM 1286 O O . LEU A 1 165 ? 0.404 -1.106 -9.255 1.00 96.25 165 LEU A O 1
ATOM 1290 N N . ARG A 1 166 ? 1.546 -2.571 -10.520 1.00 95.12 166 ARG A N 1
ATOM 1291 C CA . ARG A 1 166 ? 1.830 -1.598 -11.586 1.00 95.12 166 ARG A CA 1
ATOM 1292 C C . ARG A 1 166 ? 0.540 -1.089 -12.214 1.00 95.12 166 ARG A C 1
ATOM 1294 O O . ARG A 1 166 ? 0.317 0.123 -12.253 1.00 95.12 166 ARG A O 1
ATOM 1301 N N . VAL A 1 167 ? -0.339 -2.002 -12.631 1.00 94.12 167 VAL A N 1
ATOM 1302 C CA . VAL A 1 167 ? -1.643 -1.673 -13.229 1.00 94.12 167 VAL A CA 1
ATOM 1303 C C . VAL A 1 167 ? -2.468 -0.778 -12.302 1.00 94.12 167 VAL A C 1
ATOM 1305 O O . VAL A 1 167 ? -3.098 0.185 -12.747 1.00 94.12 167 VAL A O 1
ATOM 1308 N N . LYS A 1 168 ? -2.466 -1.072 -11.002 1.00 95.31 168 LYS A N 1
ATOM 1309 C CA . LYS A 1 168 ? -3.258 -0.334 -10.023 1.00 95.31 168 LYS A CA 1
ATOM 1310 C C . LYS A 1 168 ? -2.681 1.042 -9.689 1.00 95.31 168 LYS A C 1
ATOM 1312 O O . LYS A 1 168 ? -3.408 2.034 -9.634 1.00 95.31 168 LYS A O 1
ATOM 1317 N N . TYR A 1 169 ? -1.374 1.127 -9.468 1.00 95.75 169 TYR A N 1
ATOM 1318 C CA . TYR A 1 169 ? -0.768 2.318 -8.880 1.00 95.75 169 TYR A CA 1
ATOM 1319 C C . TYR A 1 169 ? -0.066 3.223 -9.891 1.00 95.75 169 TYR A C 1
ATOM 1321 O O . TYR A 1 169 ? -0.110 4.439 -9.710 1.00 95.75 169 TYR A O 1
ATOM 1329 N N . THR A 1 170 ? 0.570 2.690 -10.937 1.00 93.62 170 THR A N 1
ATOM 1330 C CA . THR A 1 170 ? 1.547 3.463 -11.728 1.00 93.62 170 THR A CA 1
ATOM 1331 C C . THR A 1 170 ? 1.259 3.549 -13.219 1.00 93.62 170 THR A C 1
ATOM 1333 O O . THR A 1 170 ? 1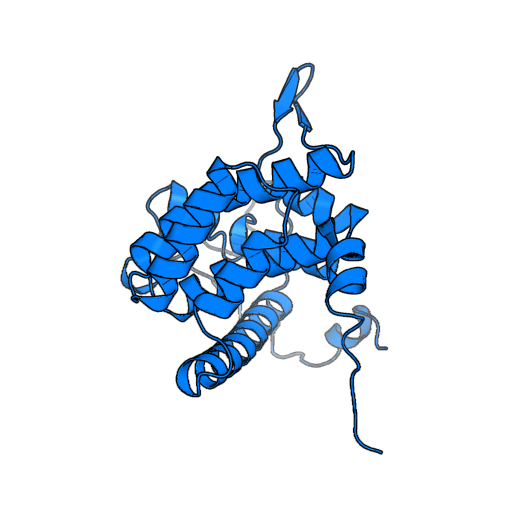.658 4.536 -13.837 1.00 93.62 170 THR A O 1
ATOM 1336 N N . GLU A 1 171 ? 0.600 2.549 -13.804 1.00 91.88 171 GLU A N 1
ATOM 1337 C CA . GLU A 1 171 ? 0.354 2.509 -15.247 1.00 91.88 171 GLU A CA 1
ATOM 1338 C C . GLU A 1 171 ? -0.747 3.485 -15.661 1.00 91.88 171 GLU A C 1
ATOM 1340 O O . GLU A 1 171 ? -1.861 3.449 -15.136 1.00 91.88 171 GLU A O 1
ATOM 1345 N N . LYS A 1 172 ? -0.458 4.326 -16.663 1.00 88.62 172 LYS A N 1
ATOM 1346 C CA . LYS A 1 172 ? -1.409 5.325 -17.185 1.00 88.62 172 LYS A CA 1
ATOM 1347 C C . LYS A 1 172 ? -2.670 4.690 -17.773 1.00 88.62 172 LYS A C 1
ATOM 1349 O O . LYS A 1 172 ? -3.748 5.254 -17.649 1.00 88.62 172 LYS A O 1
ATOM 1354 N N . SER A 1 173 ? -2.530 3.529 -18.415 1.00 87.12 173 SER A N 1
ATOM 1355 C CA . SER A 1 173 ? -3.640 2.769 -19.006 1.00 87.12 173 SER A CA 1
ATOM 1356 C C . SER A 1 173 ? -4.429 1.945 -17.964 1.00 87.12 173 SER A C 1
ATOM 1358 O O . SER A 1 173 ? -5.442 1.315 -18.310 1.00 87.12 173 SER A O 1
ATOM 1360 N N . GLY A 1 174 ? -3.965 1.949 -16.705 1.00 89.62 174 GLY A N 1
ATOM 1361 C CA . GLY A 1 174 ? -4.528 1.268 -15.540 1.00 89.62 174 GLY A CA 1
ATOM 1362 C C . GLY A 1 174 ? -5.349 2.192 -14.630 1.00 89.62 174 GLY A C 1
ATOM 1363 O O . GLY A 1 174 ? -5.977 3.136 -15.102 1.00 89.62 174 GLY A O 1
ATOM 1364 N N . GLU A 1 175 ? -5.395 1.904 -13.323 1.00 91.62 175 GLU A N 1
ATOM 1365 C CA . GLU A 1 175 ? -6.071 2.783 -12.342 1.00 91.62 175 GLU A CA 1
ATOM 1366 C C . GLU A 1 175 ? -5.221 4.004 -11.974 1.00 91.62 175 GLU A C 1
ATOM 1368 O O . GLU A 1 175 ? -5.766 5.039 -11.580 1.00 91.62 175 GLU A O 1
ATOM 1373 N N . ASN A 1 176 ? -3.898 3.894 -12.146 1.00 92.56 176 ASN A N 1
ATOM 1374 C CA . ASN A 1 176 ? -2.939 4.987 -12.024 1.00 92.56 176 ASN A CA 1
ATOM 1375 C C . ASN A 1 176 ? -3.017 5.749 -10.685 1.00 92.56 176 ASN A C 1
ATOM 1377 O O . ASN A 1 176 ? -2.765 6.958 -10.613 1.00 92.56 176 ASN A O 1
ATOM 1381 N N . LEU A 1 177 ? -3.417 5.055 -9.616 1.00 94.00 177 LEU A N 1
ATOM 1382 C CA . LEU A 1 177 ? -3.900 5.696 -8.398 1.00 94.00 177 LEU A CA 1
ATOM 1383 C C . LEU A 1 177 ? -2.829 6.573 -7.732 1.00 94.00 177 LEU A C 1
ATOM 1385 O O . LEU A 1 177 ? -3.129 7.691 -7.323 1.00 94.00 177 LEU A O 1
ATOM 1389 N N . ARG A 1 178 ? -1.560 6.144 -7.715 1.00 93.12 178 ARG A N 1
ATOM 1390 C CA . ARG A 1 178 ? -0.464 6.925 -7.116 1.00 93.12 178 ARG A CA 1
ATOM 1391 C C . ARG A 1 178 ? -0.229 8.239 -7.853 1.00 93.12 178 ARG A C 1
ATOM 1393 O O . ARG A 1 178 ? 0.026 9.260 -7.216 1.00 93.12 178 ARG A O 1
ATOM 1400 N N . ASN A 1 179 ? -0.275 8.237 -9.186 1.00 90.44 179 ASN A N 1
ATOM 1401 C CA . ASN A 1 179 ? -0.070 9.475 -9.940 1.00 90.44 179 ASN A CA 1
ATOM 1402 C C . ASN A 1 179 ? -1.263 10.414 -9.754 1.00 90.44 179 ASN A C 1
ATOM 1404 O O . ASN A 1 179 ? -1.056 11.597 -9.494 1.00 90.44 179 ASN A O 1
ATOM 1408 N N . ARG A 1 180 ? -2.491 9.881 -9.772 1.00 93.75 180 ARG A N 1
ATOM 1409 C CA . ARG A 1 180 ? -3.703 10.669 -9.519 1.00 93.75 180 ARG A CA 1
ATOM 1410 C C . ARG A 1 180 ? -3.679 11.315 -8.133 1.00 93.75 180 ARG A C 1
ATOM 1412 O O . ARG A 1 180 ? -3.937 12.510 -8.014 1.00 93.75 180 ARG A O 1
ATOM 1419 N N . THR A 1 181 ? -3.280 10.576 -7.095 1.00 93.69 181 THR A N 1
ATOM 1420 C CA . THR A 1 181 ? -3.102 11.124 -5.741 1.00 93.69 181 THR A CA 1
ATOM 1421 C C . THR A 1 181 ? -2.050 12.237 -5.709 1.00 93.69 181 THR A C 1
ATOM 1423 O O . THR A 1 181 ? -2.318 13.315 -5.183 1.00 93.69 181 THR A O 1
ATOM 1426 N N . ASN A 1 182 ? -0.876 12.025 -6.311 1.00 88.38 182 ASN A N 1
ATOM 1427 C CA . ASN A 1 182 ? 0.231 12.990 -6.260 1.00 88.38 182 ASN A CA 1
ATOM 1428 C C . ASN A 1 182 ? -0.004 14.261 -7.080 1.00 88.38 182 ASN A C 1
ATOM 1430 O O . ASN A 1 182 ? 0.573 15.303 -6.775 1.00 88.38 182 ASN A O 1
ATOM 1434 N N . HIS A 1 183 ? -0.834 14.184 -8.116 1.00 89.62 183 HIS A N 1
ATOM 1435 C CA . HIS A 1 183 ? -1.197 15.329 -8.947 1.00 89.62 183 HIS A CA 1
ATOM 1436 C C . HIS A 1 183 ? -2.497 16.012 -8.497 1.00 89.62 183 HIS A C 1
ATOM 1438 O O . HIS A 1 183 ? -2.952 16.937 -9.165 1.00 89.62 183 HIS A O 1
ATOM 1444 N N . GLY A 1 184 ? -3.090 15.591 -7.371 1.00 90.31 184 GLY A N 1
ATOM 1445 C CA . GLY A 1 184 ? -4.332 16.178 -6.853 1.00 90.31 184 GLY A CA 1
ATOM 1446 C C . GLY A 1 184 ? -5.564 15.870 -7.710 1.00 90.31 184 GLY A C 1
ATOM 1447 O O . GLY A 1 184 ? -6.518 16.641 -7.714 1.00 90.31 184 GLY A O 1
ATOM 1448 N N . GLN A 1 185 ? -5.529 14.767 -8.457 1.00 92.56 185 GLN A N 1
ATOM 1449 C CA . GLN A 1 185 ? -6.593 14.301 -9.353 1.00 92.56 185 GLN A CA 1
ATOM 1450 C C . GLN A 1 185 ? -7.463 13.203 -8.720 1.00 92.56 185 GLN A C 1
ATOM 1452 O O . GLN A 1 185 ? -8.431 12.756 -9.334 1.00 92.56 185 GLN A O 1
ATOM 1457 N N . LEU A 1 186 ? -7.106 12.730 -7.522 1.00 94.12 186 LEU A N 1
ATOM 1458 C CA . LEU A 1 186 ? -7.956 11.836 -6.742 1.00 94.12 186 LEU A CA 1
ATOM 1459 C C . LEU A 1 186 ? -9.145 12.632 -6.195 1.00 94.12 186 LEU A C 1
ATOM 1461 O O . LEU A 1 186 ? -8.953 13.630 -5.496 1.00 94.12 186 LEU A O 1
ATOM 1465 N N . LEU A 1 187 ? -10.361 12.200 -6.518 1.00 93.75 187 LEU A N 1
ATOM 1466 C CA . LEU A 1 187 ? -11.574 12.834 -6.025 1.00 93.75 187 LEU A CA 1
ATOM 1467 C C . LEU A 1 187 ? -11.866 12.389 -4.590 1.00 93.75 187 LEU A C 1
ATOM 1469 O O . LEU A 1 187 ? -11.511 11.292 -4.163 1.00 93.75 187 LEU A O 1
ATOM 1473 N N . TYR A 1 188 ? -12.542 13.248 -3.828 1.00 93.06 188 TYR A N 1
ATOM 1474 C CA . TYR A 1 188 ? -12.847 12.959 -2.426 1.00 93.06 188 TYR A CA 1
ATOM 1475 C C . TYR A 1 188 ? -13.810 11.771 -2.252 1.00 93.06 188 TYR A C 1
ATOM 1477 O O . TYR A 1 188 ? -13.731 11.060 -1.257 1.00 93.06 188 TYR A O 1
ATOM 1485 N N . ASP A 1 189 ? -14.704 11.522 -3.210 1.00 94.44 189 ASP A N 1
ATOM 1486 C CA . ASP A 1 189 ? -15.620 10.373 -3.193 1.00 94.44 189 ASP A CA 1
ATOM 1487 C C . ASP A 1 189 ? -14.917 9.030 -3.453 1.00 94.44 189 ASP A C 1
ATOM 1489 O O . ASP A 1 189 ? -15.438 7.986 -3.068 1.00 94.44 189 ASP A O 1
ATOM 1493 N N . GLU A 1 190 ? -13.711 9.047 -4.021 1.00 94.44 190 GLU A N 1
ATOM 1494 C CA . GLU A 1 190 ? -12.840 7.873 -4.160 1.00 94.44 190 GLU A CA 1
ATOM 1495 C C . GLU A 1 190 ? -12.059 7.564 -2.868 1.00 94.44 190 GLU A C 1
ATOM 1497 O O . GLU A 1 190 ? -11.477 6.480 -2.719 1.00 94.44 190 GLU A O 1
ATOM 1502 N N . CYS A 1 191 ? -12.066 8.493 -1.903 1.00 96.88 191 CYS A N 1
ATOM 1503 C CA . CYS A 1 191 ? -11.440 8.345 -0.593 1.00 96.88 191 CYS A CA 1
ATOM 1504 C C . CYS A 1 191 ? -12.348 7.594 0.392 1.00 96.88 191 CYS A C 1
ATOM 1506 O O . CYS A 1 191 ? -12.809 8.149 1.388 1.00 96.88 191 CYS A O 1
ATOM 1508 N N . HIS A 1 192 ? -12.597 6.314 0.123 1.00 96.56 192 HIS A N 1
ATOM 1509 C CA . HIS A 1 192 ? -13.478 5.456 0.922 1.00 96.56 192 HIS A CA 1
ATOM 1510 C C . HIS A 1 192 ? -12.790 4.154 1.371 1.00 96.56 192 HIS A C 1
ATOM 1512 O O . HIS A 1 192 ? -11.738 3.789 0.836 1.00 96.56 192 HIS A O 1
ATOM 1518 N N . TYR A 1 193 ? -13.440 3.400 2.270 1.00 96.38 193 TYR A N 1
ATOM 1519 C CA . TYR A 1 193 ? -12.948 2.135 2.842 1.00 96.38 193 TYR A CA 1
ATOM 1520 C C . TYR A 1 193 ? -12.265 1.220 1.823 1.00 96.38 193 TYR A C 1
ATOM 1522 O O . TYR A 1 193 ? -11.119 0.843 2.029 1.00 96.38 193 TYR A O 1
ATOM 1530 N N . MET A 1 194 ? -12.919 0.923 0.691 1.00 96.06 194 MET A N 1
ATOM 1531 C CA . MET A 1 194 ? -12.380 0.012 -0.329 1.00 96.06 194 MET A CA 1
ATOM 1532 C C . MET A 1 194 ? -10.987 0.428 -0.834 1.00 96.06 194 MET A C 1
ATOM 1534 O O . MET A 1 194 ? -10.102 -0.415 -0.941 1.00 96.06 194 MET A O 1
ATOM 1538 N N . THR A 1 195 ? -10.771 1.711 -1.120 1.00 97.06 195 THR A N 1
ATOM 1539 C CA . THR A 1 195 ? -9.484 2.227 -1.603 1.00 97.06 195 THR A CA 1
ATOM 1540 C C . THR A 1 195 ? -8.426 2.149 -0.505 1.00 97.06 195 THR A C 1
ATOM 1542 O O . THR A 1 195 ? -7.309 1.699 -0.755 1.00 97.06 195 THR A O 1
ATOM 1545 N N . ALA A 1 196 ? -8.788 2.540 0.719 1.00 98.00 196 ALA A N 1
ATOM 1546 C CA . ALA A 1 196 ? -7.874 2.580 1.854 1.00 98.00 196 ALA A CA 1
ATOM 1547 C C . ALA A 1 196 ? -7.462 1.174 2.330 1.00 98.00 196 ALA A C 1
ATOM 1549 O O . ALA A 1 196 ? -6.272 0.907 2.492 1.00 98.00 196 ALA A O 1
ATOM 1550 N N . ILE A 1 197 ? -8.417 0.251 2.491 1.00 97.31 197 ILE A N 1
ATOM 1551 C CA . ILE A 1 197 ? -8.136 -1.114 2.951 1.00 97.31 197 ILE A CA 1
ATOM 1552 C C . ILE A 1 197 ? -7.341 -1.907 1.916 1.00 97.31 197 ILE A C 1
ATOM 1554 O O . ILE A 1 197 ? -6.435 -2.649 2.284 1.00 97.31 197 ILE A O 1
ATOM 1558 N N . LEU A 1 198 ? -7.626 -1.726 0.621 1.00 97.25 198 LEU A N 1
ATOM 1559 C CA . LEU A 1 198 ? -6.840 -2.374 -0.422 1.00 97.25 198 LEU A CA 1
ATOM 1560 C C . LEU A 1 198 ? -5.423 -1.809 -0.487 1.00 97.25 198 LEU A C 1
ATOM 1562 O O . LEU A 1 198 ? -4.497 -2.571 -0.709 1.00 97.25 198 LEU A O 1
ATOM 1566 N N . LEU A 1 199 ? -5.235 -0.500 -0.289 1.00 97.81 199 LEU A N 1
ATOM 1567 C CA . LEU A 1 199 ? -3.896 0.084 -0.199 1.00 97.81 199 LEU A CA 1
ATOM 1568 C C . LEU A 1 199 ? -3.104 -0.501 0.970 1.00 97.81 199 LEU A C 1
ATOM 1570 O O . LEU A 1 199 ? -1.950 -0.883 0.789 1.00 97.81 199 LEU A O 1
ATOM 1574 N N . LEU A 1 200 ? -3.730 -0.597 2.144 1.00 97.25 200 LEU A N 1
ATOM 1575 C CA . LEU A 1 200 ? -3.124 -1.236 3.306 1.00 97.25 200 LEU A CA 1
ATOM 1576 C C . LEU A 1 200 ? -2.734 -2.683 2.987 1.00 97.25 200 LEU A C 1
ATOM 1578 O O . LEU A 1 200 ? -1.588 -3.079 3.191 1.00 97.25 200 LEU A O 1
ATOM 1582 N N . PHE A 1 201 ? -3.674 -3.457 2.446 1.00 95.25 201 PHE A N 1
ATOM 1583 C CA . PHE A 1 201 ? -3.452 -4.860 2.121 1.00 95.25 201 PHE A CA 1
ATOM 1584 C C . PHE A 1 201 ? -2.360 -5.046 1.065 1.00 95.25 201 PHE A C 1
ATOM 1586 O O . PHE A 1 201 ? -1.506 -5.907 1.231 1.00 95.25 201 PHE A O 1
ATOM 1593 N N . ASP A 1 202 ? -2.330 -4.215 0.027 1.00 96.06 202 ASP A N 1
ATOM 1594 C CA . ASP A 1 202 ? -1.324 -4.281 -1.032 1.00 96.06 202 ASP A CA 1
ATOM 1595 C C . ASP A 1 202 ? 0.084 -3.965 -0.500 1.00 96.06 202 ASP A C 1
ATOM 1597 O O . ASP A 1 202 ? 1.049 -4.614 -0.898 1.00 96.06 202 ASP A O 1
ATOM 1601 N N . ILE A 1 203 ? 0.216 -3.035 0.455 1.00 95.56 203 ILE A N 1
ATOM 1602 C CA . ILE A 1 203 ? 1.490 -2.787 1.152 1.00 95.56 203 ILE A CA 1
ATOM 1603 C C . ILE A 1 203 ? 1.944 -4.043 1.907 1.00 95.56 203 ILE A C 1
ATOM 1605 O O . ILE A 1 203 ? 3.094 -4.461 1.771 1.00 95.56 203 ILE A O 1
ATOM 1609 N N . PHE A 1 204 ? 1.049 -4.689 2.657 1.00 92.50 204 PHE A N 1
ATOM 1610 C CA . PHE A 1 204 ? 1.374 -5.937 3.353 1.00 92.50 204 PHE A CA 1
ATOM 1611 C C . PHE A 1 204 ? 1.635 -7.106 2.402 1.00 92.50 204 PHE A C 1
ATOM 1613 O O . PHE A 1 204 ? 2.515 -7.924 2.660 1.00 92.50 204 PHE A O 1
ATOM 1620 N N . GLN A 1 205 ? 0.941 -7.162 1.268 1.00 91.38 205 GLN A N 1
ATOM 1621 C CA . GLN A 1 205 ? 1.189 -8.151 0.229 1.00 91.38 205 GLN A CA 1
ATOM 1622 C C . GLN A 1 205 ? 2.608 -8.007 -0.329 1.00 91.38 205 GLN A C 1
ATOM 1624 O O . GLN A 1 205 ? 3.279 -9.018 -0.529 1.00 91.38 205 GLN A O 1
ATOM 1629 N N . ILE A 1 206 ? 3.094 -6.778 -0.539 1.00 91.62 206 ILE A N 1
ATOM 1630 C CA . ILE A 1 206 ? 4.483 -6.519 -0.949 1.00 91.62 206 ILE A CA 1
ATOM 1631 C C . ILE A 1 206 ? 5.456 -6.981 0.136 1.00 91.62 206 ILE A C 1
ATOM 1633 O O . ILE A 1 206 ? 6.410 -7.686 -0.188 1.00 91.62 206 ILE A O 1
ATOM 1637 N N . LEU A 1 207 ? 5.200 -6.633 1.404 1.00 89.31 207 LEU A N 1
ATOM 1638 C CA . LEU A 1 207 ? 6.034 -7.059 2.535 1.00 89.31 207 LEU A CA 1
ATOM 1639 C C . LEU A 1 207 ? 6.202 -8.580 2.549 1.00 89.31 207 LEU A C 1
ATOM 1641 O O . LEU A 1 207 ? 7.320 -9.084 2.593 1.00 89.31 207 LEU A O 1
ATOM 1645 N N . VAL A 1 208 ? 5.099 -9.319 2.425 1.00 86.44 208 VAL A N 1
ATOM 1646 C CA . VAL A 1 208 ? 5.127 -10.786 2.402 1.00 86.44 208 VAL A CA 1
ATOM 1647 C C . VAL A 1 208 ? 5.769 -11.325 1.124 1.00 86.44 208 VAL A C 1
ATOM 1649 O O . VAL A 1 208 ? 6.504 -12.304 1.182 1.00 86.44 208 VAL A O 1
ATOM 1652 N N . THR A 1 209 ? 5.521 -10.708 -0.030 1.00 87.94 209 THR A N 1
ATOM 1653 C CA . THR A 1 209 ? 6.058 -11.174 -1.320 1.00 87.94 209 THR A CA 1
ATOM 1654 C C . THR A 1 209 ? 7.581 -11.037 -1.375 1.00 87.94 209 THR A C 1
ATOM 1656 O O . THR A 1 209 ? 8.259 -11.951 -1.837 1.00 87.94 209 THR A O 1
ATOM 1659 N N . VAL A 1 210 ? 8.128 -9.922 -0.883 1.00 87.62 210 VAL A N 1
ATOM 1660 C CA . VAL A 1 210 ? 9.574 -9.651 -0.927 1.00 87.62 210 VAL A CA 1
ATOM 1661 C C . VAL A 1 210 ? 10.310 -10.308 0.247 1.00 87.62 210 VAL A C 1
ATOM 1663 O O . VAL A 1 210 ? 11.398 -10.852 0.060 1.00 87.62 210 VAL A O 1
ATOM 1666 N N . SER A 1 211 ? 9.708 -10.346 1.441 1.00 80.38 211 SER A N 1
ATOM 1667 C CA . SER A 1 211 ? 10.315 -10.934 2.650 1.00 80.38 211 SER A CA 1
ATOM 1668 C C . SER A 1 211 ? 9.897 -12.387 2.918 1.00 80.38 211 SER A C 1
ATOM 1670 O O . SER A 1 211 ? 10.088 -12.888 4.024 1.00 80.38 211 SER A O 1
ATOM 1672 N N . GLY A 1 212 ? 9.303 -13.085 1.943 1.00 67.69 212 GLY A N 1
ATOM 1673 C CA . GLY A 1 212 ? 8.500 -14.304 2.143 1.00 67.69 212 GLY A CA 1
ATOM 1674 C C . GLY A 1 212 ? 9.106 -15.449 2.967 1.00 67.69 212 GLY A C 1
ATOM 1675 O O . GLY A 1 212 ? 8.347 -16.240 3.533 1.00 67.69 212 GLY A O 1
ATOM 1676 N N . SER A 1 213 ? 10.432 -15.539 3.107 1.00 59.22 213 SER A N 1
ATOM 1677 C CA . SER A 1 213 ? 11.075 -16.498 4.016 1.00 59.22 213 SER A CA 1
ATOM 1678 C C . SER A 1 213 ? 10.735 -16.238 5.487 1.00 59.22 213 SER A C 1
ATOM 1680 O O . SER A 1 213 ? 10.392 -17.176 6.195 1.00 59.22 213 SER A O 1
ATOM 1682 N N . GLU A 1 214 ? 10.743 -14.984 5.939 1.00 62.44 214 GLU A N 1
ATOM 1683 C CA . GLU A 1 214 ? 10.540 -14.623 7.353 1.00 62.44 214 GLU A CA 1
ATOM 1684 C C . GLU A 1 214 ? 9.105 -14.890 7.801 1.00 62.44 214 GLU A C 1
ATOM 1686 O O . GLU A 1 214 ? 8.861 -15.532 8.822 1.00 62.44 214 GLU A O 1
ATOM 1691 N N . TYR A 1 215 ? 8.134 -14.486 6.980 1.00 64.81 215 TYR A N 1
ATOM 1692 C CA . TYR A 1 215 ? 6.725 -14.743 7.266 1.00 64.81 215 TYR A CA 1
ATOM 1693 C C . TYR A 1 215 ? 6.399 -16.238 7.248 1.00 64.81 215 TYR A C 1
ATOM 1695 O O . TYR A 1 215 ? 5.624 -16.711 8.080 1.00 64.81 215 TYR A O 1
ATOM 1703 N N . THR A 1 216 ? 7.016 -17.001 6.342 1.00 62.47 216 THR A N 1
ATOM 1704 C CA . THR A 1 216 ? 6.836 -18.457 6.290 1.00 62.47 216 THR A CA 1
ATOM 1705 C C . THR A 1 216 ? 7.494 -19.152 7.484 1.00 62.47 216 THR A C 1
ATOM 1707 O O . THR A 1 216 ? 6.924 -20.102 8.019 1.00 62.47 216 THR A O 1
ATOM 1710 N N . GLU A 1 217 ? 8.663 -18.692 7.931 1.00 60.06 217 GLU A N 1
ATOM 1711 C CA . GLU A 1 217 ? 9.336 -19.207 9.129 1.00 60.06 217 GLU A CA 1
ATOM 1712 C C . GLU A 1 217 ? 8.534 -18.916 10.401 1.00 60.06 217 GLU A C 1
ATOM 1714 O O . GLU A 1 217 ? 8.408 -19.786 11.266 1.00 60.06 217 GLU A O 1
ATOM 1719 N N . GLN A 1 218 ? 7.951 -17.722 10.501 1.00 64.56 218 GLN A N 1
ATOM 1720 C CA . GLN A 1 218 ? 7.289 -17.268 11.716 1.00 64.56 218 GLN A CA 1
ATOM 1721 C C . GLN A 1 218 ? 5.824 -17.709 11.834 1.00 64.56 218 GLN A C 1
ATOM 1723 O O . GLN A 1 218 ? 5.385 -18.113 12.913 1.00 64.56 218 GLN A O 1
ATOM 1728 N N . PHE A 1 219 ? 5.061 -17.649 10.742 1.00 68.44 219 PHE A N 1
ATOM 1729 C CA . PHE A 1 219 ? 3.624 -17.953 10.735 1.00 68.44 219 PHE A CA 1
ATOM 1730 C C . PHE A 1 219 ? 3.300 -19.296 10.062 1.00 68.44 219 PHE A C 1
ATOM 1732 O O . PHE A 1 219 ? 2.169 -19.783 10.149 1.00 68.44 219 PHE A O 1
ATOM 1739 N N . GLY A 1 220 ? 4.300 -19.943 9.455 1.00 59.84 220 GLY A N 1
ATOM 1740 C CA . GLY A 1 220 ? 4.147 -21.178 8.694 1.00 59.84 220 GLY A CA 1
ATOM 1741 C C . GLY A 1 220 ? 3.618 -20.940 7.277 1.00 59.84 220 GLY A C 1
ATOM 1742 O O . GLY A 1 220 ? 3.101 -19.879 6.939 1.00 59.84 220 GLY A O 1
ATOM 1743 N N . VAL A 1 221 ? 3.696 -21.971 6.431 1.00 55.44 221 VAL A N 1
ATOM 1744 C CA . VAL A 1 221 ? 2.997 -21.965 5.136 1.00 55.44 221 VAL A CA 1
ATOM 1745 C C . VAL A 1 221 ? 1.488 -21.994 5.408 1.00 55.44 221 VAL A C 1
ATOM 1747 O O . VAL A 1 221 ? 1.056 -22.864 6.179 1.00 55.44 221 VAL A O 1
ATOM 1750 N N . PRO A 1 222 ? 0.668 -21.130 4.774 1.00 48.72 222 PRO A N 1
ATOM 1751 C CA . PRO A 1 222 ? -0.783 -21.232 4.840 1.00 48.72 222 PRO A CA 1
ATOM 1752 C C . PRO A 1 222 ? -1.212 -22.646 4.444 1.00 48.72 222 PRO A C 1
ATOM 1754 O O . PRO A 1 222 ? -1.151 -23.045 3.279 1.00 48.72 222 PRO A O 1
ATOM 1757 N N . LYS A 1 223 ? -1.605 -23.456 5.430 1.00 38.72 223 LYS A N 1
ATOM 1758 C CA . LYS A 1 223 ? -2.118 -24.798 5.169 1.00 38.72 223 LYS A CA 1
ATOM 1759 C C . LYS A 1 223 ? -3.512 -24.629 4.587 1.00 38.72 223 LYS A C 1
ATOM 1761 O O . LYS A 1 223 ? -4.478 -24.525 5.338 1.00 38.72 223 LYS A O 1
ATOM 1766 N N . TYR A 1 224 ? -3.617 -24.622 3.261 1.00 42.78 224 TYR A N 1
ATOM 1767 C CA . TYR A 1 224 ? -4.888 -24.820 2.575 1.00 42.78 224 TYR A CA 1
ATOM 1768 C C . TYR A 1 224 ? -5.486 -26.154 3.041 1.00 42.78 224 TYR A C 1
ATOM 1770 O O . TYR A 1 224 ? -5.113 -27.226 2.569 1.00 42.78 224 TYR A O 1
ATOM 1778 N N . ARG A 1 225 ? -6.406 -26.107 4.008 1.00 33.50 225 ARG A N 1
ATOM 1779 C CA . ARG A 1 225 ? -7.309 -27.220 4.297 1.00 33.50 225 ARG A CA 1
ATOM 1780 C C . ARG A 1 225 ? -8.510 -27.083 3.372 1.00 33.50 225 ARG A C 1
ATOM 1782 O O . ARG A 1 225 ? -9.539 -26.549 3.769 1.00 33.50 225 ARG A O 1
ATOM 1789 N N . PHE A 1 226 ? -8.392 -27.601 2.154 1.00 38.59 226 PHE A N 1
ATOM 1790 C CA . PHE A 1 226 ? -9.585 -28.139 1.513 1.00 38.59 226 PHE A CA 1
ATOM 1791 C C . PHE A 1 226 ? -9.936 -29.415 2.274 1.00 38.59 226 PHE A C 1
ATOM 1793 O O . PHE A 1 226 ? -9.140 -30.352 2.329 1.00 38.59 226 PHE A O 1
ATOM 1800 N N . GLY A 1 227 ? -11.079 -29.398 2.960 1.00 39.72 227 GLY A N 1
ATOM 1801 C CA . GLY A 1 227 ? -11.639 -30.599 3.560 1.00 39.72 227 GLY A CA 1
ATOM 1802 C C . GLY A 1 227 ? -11.843 -31.650 2.474 1.00 39.72 227 GLY A C 1
ATOM 1803 O O . GLY A 1 227 ? -12.546 -31.398 1.498 1.00 39.72 227 GLY A O 1
ATOM 1804 N N . SER A 1 228 ? -11.175 -32.787 2.643 1.00 36.09 228 SER A N 1
ATOM 1805 C CA . SER A 1 228 ? -11.554 -34.072 2.059 1.00 36.09 228 SER A CA 1
ATOM 1806 C C . SER A 1 228 ? -12.794 -34.620 2.751 1.00 36.09 228 SER A C 1
ATOM 1808 O O . SER A 1 228 ? -12.790 -34.552 4.005 1.00 36.09 228 SER A O 1
#

Radius of gyration: 19.36 Å; chains: 1; bounding box: 45×50×51 Å

Foldseek 3Di:
DDDPVVVPPPDPPVPPDFDWDQDPVNPDTPDPPDPPDPVPADQDDPVVQVVLVVVLVVVLVVVVVCDVVVVDDLVNLLVLLVLDPQADPVLNVLLNVLSVCLRVFVLLSNLLSLLVSLLRLLLSLCVVVVHDQWDDDPPDIDGDDSLVSLVSLLVPFNVVLSVSCCLCPCRPNHVVSSVCSVVVNDDPVNSGNSSSVVSSVSSVVSVCRSVVVSCCVPVNDPPPPPDD

Sequence (228 aa):
WETIEEIESDTPLSSILPRVTISPEGDSIETEGSPLHQEDAERIPSSYKMQMRHLNRILVNALYGLTENGDITETNFICLLSHTDRLSPDDQLFLMDLITAVFEERYSEAIHLGMSRMKSVVSTLLEETGASVTSVDGTDIQQAGLGGLLRTVEDNYSEDTGYYLRVKYTEKSGENLRNRTNHGQLLYDECHYMTAILLLFDIFQILVTVSGSEYTEQFGVPKYRFGS

pLDDT: mean 79.2, std 21.78, range [28.89, 98.44]